Protein AF-A0A2X3G6E8-F1 (afdb_monomer_lite)

InterPro domains:
  IPR025383 MrpA C-terminal/MbhD [PF13244] (191-255)
  IPR046806 MrpA C-terminal/MbhE [PF20501] (270-345)
  IPR050616 CPA3 Na+/H+ Antiporter Subunit A [PTHR43373] (2-356)

Foldseek 3Di:
DCVVCVVPHDDDDQVVDPDGDDDDDPVVVVVVVVVVVVVVVCLQVVLVCQVPPVVVVVCVVPVVCVPDPPDGDDDDPDPDDDPVVVVVVVCVVVVVVCVVCVVVCVCVCVVVVDPVVVVVVVVVVVVVVVVVVVVVVCCVQPVVDPVSVVLVVLVCCLCVLVVVCVVVVLLPQDPPPDDDDDPLNVVLVVLLVVLVVQLVPPPDPLSNLVSQLSNLLSVLVVCVVVVNPVCSVVSNVVSVVVSVVSVVVVVPDPPPDPPPPPPDCPDSVVVSVVSSVVSVVSVVSSVVVDDPDDDPVVVLVVCVCPPVVDDPSVVCVCCPVPVVVVVVVVVVVVVVVVVVVCVVPVPVPVVPVVPVVD

Sequence (358 aa):
MIIFFKTFTGKQKAYLLPKKPHEAPFGLLLSPAILAFLVLFIGIFPNVIAAPILEPAVKSIVPSLATNADFHIHIGLWHGITPALLMTVGIVILGTILYKTHRFWKPFITTRVPKKLRIGKSYDKGMSYLEQGSYRFTMTVMTGWLRTYLNYMLFAFIVLVLGSLILTDSLNLKFENLTSVTLVDFVLAAVILVTLIGIVFSKSRITSIILLGAMGYTISIFFVIARAPDLALTQLIIETISVVLYLLVFYHLPQFSNIEEKPRFFSVKTFLSIGIGITITLVALSAYDTTFYDSISQYYIDNTYKEAAGKNIVNVILVDFRGFDTLFETTVLAIASIGIFTMIKLRLTKRRDKNENQ

Secondary structure (DSSP, 8-state):
-HHHHHHHSS---GGG-SS---PPPHHHHHHHHHHHHHHHHHHH-THHHIIIIIHHHHHHH-GGGTT-TT------S---S-HHHHHHHHHHHHHHHHHHHHHHHHHHHHHHS-GGG-HHHHHHHHHHHHHHHHHHHHHHH--S-HHHHHHHHHHHHHHHHHHHHHHTTTT----TTPPPPPHHHHHHHHHHHHHHHHHHH-S-HHHHHHHHHHHHHHHHHHHHHTT-HHHHHHHHHHHHHHHHHHHHHHHHS-----------TT-HHHHHHHHHHHHHHHHHHHHHHT--S--THHHHHHHHHHHH--S-HHHHIIIIITHHHHHHHHHHHHHHHHHHHHHHH---GGGTTTTS--

Structure (mmCIF, N/CA/C/O backbone):
data_AF-A0A2X3G6E8-F1
#
_entry.id   AF-A0A2X3G6E8-F1
#
loop_
_atom_site.group_PDB
_atom_site.id
_atom_site.type_symbol
_atom_site.label_atom_id
_atom_site.label_alt_id
_atom_site.label_comp_id
_atom_site.label_asym_id
_atom_site.label_entity_id
_atom_site.label_seq_id
_atom_site.pdbx_PDB_ins_code
_atom_site.Cartn_x
_atom_site.Cartn_y
_atom_site.Cartn_z
_atom_site.occupancy
_atom_site.B_iso_or_equiv
_atom_site.auth_seq_id
_atom_site.auth_comp_id
_atom_site.auth_asym_id
_atom_site.auth_atom_id
_atom_site.pdbx_PDB_model_num
ATOM 1 N N . MET A 1 1 ? -37.380 -14.098 53.430 1.00 75.62 1 MET A N 1
ATOM 2 C CA . MET A 1 1 ? -38.220 -13.231 54.296 1.00 75.62 1 MET A CA 1
ATOM 3 C C . MET A 1 1 ? -38.654 -11.924 53.632 1.00 75.62 1 MET A C 1
ATOM 5 O O . MET A 1 1 ? -39.852 -11.717 53.537 1.00 75.62 1 MET A O 1
ATOM 9 N N . ILE A 1 2 ? -37.748 -11.061 53.142 1.00 81.31 2 ILE A N 1
ATOM 10 C CA . ILE A 1 2 ? -38.132 -9.743 52.576 1.00 81.31 2 ILE A CA 1
ATOM 11 C C . ILE A 1 2 ? -39.122 -9.861 51.410 1.00 81.31 2 ILE A C 1
ATOM 13 O O . ILE A 1 2 ? -40.125 -9.160 51.423 1.00 81.31 2 ILE A O 1
ATOM 17 N N . ILE A 1 3 ? -38.859 -10.745 50.441 1.00 83.44 3 ILE A N 1
ATOM 18 C CA . ILE A 1 3 ? -39.722 -10.932 49.263 1.00 83.44 3 ILE A CA 1
ATOM 19 C C . ILE A 1 3 ? -41.127 -11.377 49.681 1.00 83.44 3 ILE A C 1
ATOM 21 O O . ILE A 1 3 ? -42.099 -10.779 49.258 1.00 83.44 3 ILE A O 1
ATOM 25 N N . PHE A 1 4 ? -41.254 -12.372 50.558 1.00 87.75 4 PHE A N 1
ATOM 26 C CA . PHE A 1 4 ? -42.568 -12.851 50.988 1.00 87.75 4 PHE A CA 1
ATOM 27 C C . PHE A 1 4 ? -43.327 -11.801 51.817 1.00 87.75 4 PHE A C 1
ATOM 29 O O . PHE A 1 4 ? -44.416 -11.371 51.446 1.00 87.75 4 PHE A O 1
ATOM 36 N N . PHE A 1 5 ? -42.729 -11.320 52.911 1.00 85.81 5 PHE A N 1
ATOM 37 C CA . PHE A 1 5 ? -43.427 -10.427 53.833 1.00 85.81 5 PHE A CA 1
ATOM 38 C C . PHE A 1 5 ? -43.669 -9.029 53.241 1.00 85.81 5 PHE A C 1
ATOM 40 O O . PHE A 1 5 ? -44.728 -8.463 53.475 1.00 85.81 5 PHE A O 1
ATOM 47 N N . LYS A 1 6 ? -42.764 -8.451 52.439 1.00 83.81 6 LYS A N 1
ATOM 48 C CA . LYS A 1 6 ? -43.035 -7.126 51.838 1.00 83.81 6 LYS A CA 1
ATOM 49 C C . LYS A 1 6 ? -43.972 -7.165 50.638 1.00 83.81 6 LYS A C 1
ATOM 51 O O . LYS A 1 6 ? -44.554 -6.129 50.334 1.00 83.81 6 LYS A O 1
ATOM 56 N N . THR A 1 7 ? -44.093 -8.306 49.965 1.00 86.38 7 THR A N 1
ATOM 57 C CA . THR A 1 7 ? -44.991 -8.441 48.813 1.00 86.38 7 THR A CA 1
ATOM 58 C C . THR A 1 7 ? -46.410 -8.806 49.246 1.00 86.38 7 THR A C 1
ATOM 60 O O . THR A 1 7 ? -47.352 -8.224 48.722 1.00 86.38 7 THR A O 1
ATOM 63 N N . PHE A 1 8 ? -46.579 -9.711 50.220 1.00 86.06 8 PHE A N 1
ATOM 64 C CA . PHE A 1 8 ? -47.900 -10.251 50.587 1.00 86.06 8 PHE A CA 1
ATOM 65 C C . PHE A 1 8 ? -48.460 -9.753 51.923 1.00 86.06 8 PHE A C 1
ATOM 67 O O . PHE A 1 8 ? -49.647 -9.932 52.177 1.00 86.06 8 PHE A O 1
ATOM 74 N N . THR A 1 9 ? -47.650 -9.130 52.786 1.00 82.31 9 THR A N 1
ATOM 75 C CA . THR A 1 9 ? -48.134 -8.603 54.075 1.00 82.31 9 THR A CA 1
ATOM 76 C C . THR A 1 9 ? -48.124 -7.079 54.112 1.00 82.31 9 THR A C 1
ATOM 78 O O . THR A 1 9 ? -47.373 -6.422 53.392 1.00 82.31 9 THR A O 1
ATOM 81 N N . GLY A 1 10 ? -48.965 -6.501 54.970 1.00 85.12 10 GLY A N 1
ATOM 82 C CA . GLY A 1 10 ? -49.151 -5.056 55.097 1.00 85.12 10 GLY A CA 1
ATOM 83 C C . GLY A 1 10 ? -50.570 -4.619 54.737 1.00 85.12 10 GLY A C 1
ATOM 84 O O . GLY A 1 10 ? -51.467 -5.438 54.572 1.00 85.12 10 GLY A O 1
ATOM 85 N N . LYS A 1 11 ? -50.783 -3.302 54.648 1.00 83.19 11 LYS A N 1
ATOM 86 C CA . LYS A 1 11 ? -52.085 -2.733 54.272 1.00 83.19 11 LYS A CA 1
ATOM 87 C C . LYS A 1 11 ? -52.206 -2.676 52.750 1.00 83.19 11 LYS A C 1
ATOM 89 O O . LYS A 1 11 ? -51.316 -2.133 52.092 1.00 83.19 11 LYS A O 1
ATOM 94 N N . GLN A 1 12 ? -53.308 -3.190 52.206 1.00 81.31 12 GLN A N 1
ATOM 95 C CA . GLN A 1 12 ? -53.604 -3.105 50.777 1.00 81.31 12 GLN A CA 1
ATOM 96 C C . GLN A 1 12 ? -53.739 -1.636 50.352 1.00 81.31 12 GLN A C 1
ATOM 98 O O . GLN A 1 12 ? -54.457 -0.857 50.976 1.00 81.31 12 GLN A O 1
ATOM 103 N N . LYS A 1 13 ? -53.045 -1.248 49.278 1.00 84.62 13 LYS A N 1
ATOM 104 C CA . LYS A 1 13 ? -53.086 0.110 48.715 1.00 84.62 13 LYS A CA 1
ATOM 105 C C . LYS A 1 13 ? -53.742 0.086 47.337 1.00 84.62 13 LYS A C 1
ATOM 107 O O . LYS A 1 13 ? -53.058 0.168 46.321 1.00 84.62 13 LYS A O 1
ATOM 112 N N . ALA A 1 14 ? -55.069 -0.045 47.313 1.00 78.25 14 ALA A N 1
ATOM 113 C CA . ALA A 1 14 ? -55.852 -0.185 46.079 1.00 78.25 14 ALA A CA 1
ATOM 114 C C . ALA A 1 14 ? -55.664 0.980 45.085 1.00 78.25 14 ALA A C 1
ATOM 116 O O . ALA A 1 14 ? -55.691 0.764 43.882 1.00 78.25 14 ALA A O 1
ATOM 117 N N . TYR A 1 15 ? -55.395 2.191 45.581 1.00 83.31 15 TYR A N 1
ATOM 118 C CA . TYR A 1 15 ? -55.201 3.400 44.770 1.00 83.31 15 TYR A CA 1
ATOM 119 C C . TYR A 1 15 ? -53.886 3.436 43.966 1.00 83.31 15 TYR A C 1
ATOM 121 O O . TYR A 1 15 ? -53.744 4.268 43.078 1.00 83.31 15 TYR A O 1
ATOM 129 N N . LEU A 1 16 ? -52.912 2.569 44.276 1.00 83.88 16 LEU A N 1
ATOM 130 C CA . LEU A 1 16 ? -51.644 2.471 43.534 1.00 83.88 16 LEU A CA 1
ATOM 131 C C . LEU A 1 16 ? -51.703 1.450 42.391 1.00 83.88 16 LEU A C 1
ATOM 133 O O . LEU A 1 16 ? -50.745 1.330 41.628 1.00 83.88 16 LEU A O 1
ATOM 137 N N . LEU A 1 17 ? -52.783 0.672 42.305 1.00 84.38 17 LEU A N 1
ATOM 138 C CA . LEU A 1 17 ? -52.904 -0.426 41.358 1.00 84.38 17 LEU A CA 1
ATOM 139 C C . LEU A 1 17 ? -53.601 0.068 40.080 1.00 84.38 17 LEU A C 1
ATOM 141 O O . LEU A 1 17 ? -54.699 0.614 40.166 1.00 84.38 17 LEU A O 1
ATOM 145 N N . PRO A 1 18 ? -53.015 -0.152 38.887 1.00 81.62 18 PRO A N 1
ATOM 146 C CA . PRO A 1 18 ? -53.602 0.295 37.620 1.00 81.62 18 PRO A CA 1
ATOM 147 C C . PRO A 1 18 ? -54.910 -0.432 37.264 1.00 81.62 18 PRO A C 1
ATOM 149 O O . PRO A 1 18 ? -55.675 0.050 36.434 1.00 81.62 18 PRO A O 1
ATOM 152 N N . LYS A 1 19 ? -55.179 -1.595 37.873 1.00 81.62 19 LYS A N 1
ATOM 153 C CA . LYS A 1 19 ? -56.418 -2.373 37.733 1.00 81.62 19 LYS A CA 1
ATOM 154 C C . LYS A 1 19 ? -56.827 -2.946 39.089 1.00 81.62 19 LYS A C 1
ATOM 156 O O . LYS A 1 19 ? -55.970 -3.194 39.938 1.00 81.62 19 LYS A O 1
ATOM 161 N N . LYS A 1 20 ? -58.129 -3.188 39.281 1.00 82.12 20 LYS A N 1
ATOM 162 C CA . LYS A 1 20 ? -58.624 -3.890 40.474 1.00 82.12 20 LYS A CA 1
ATOM 163 C C . LYS A 1 20 ? -58.005 -5.298 40.525 1.00 82.12 20 LYS A C 1
ATOM 165 O O . LYS A 1 20 ? -58.042 -5.984 39.502 1.00 82.12 20 LYS A O 1
ATOM 170 N N . PRO A 1 21 ? -57.434 -5.723 41.668 1.00 82.44 21 PRO A N 1
ATOM 171 C CA . PRO A 1 21 ? -56.922 -7.078 41.826 1.00 82.44 21 PRO A CA 1
ATOM 172 C C . PRO A 1 21 ? -58.027 -8.091 41.551 1.00 82.44 21 PRO A C 1
ATOM 174 O O . PRO A 1 21 ? -59.142 -7.938 42.048 1.00 82.44 21 PRO A O 1
ATOM 177 N N . HIS A 1 22 ? -57.709 -9.106 40.763 1.00 82.62 22 HIS A N 1
ATOM 178 C CA . HIS A 1 22 ? -58.579 -10.238 40.493 1.00 82.62 22 HIS A CA 1
ATOM 179 C C . HIS A 1 22 ? -57.803 -11.524 40.765 1.00 82.62 22 HIS A C 1
ATOM 181 O O . HIS A 1 22 ? -56.569 -11.528 40.728 1.00 82.62 22 HIS A O 1
ATOM 187 N N . GLU A 1 23 ? -58.528 -12.609 41.019 1.00 83.69 23 GLU A N 1
ATOM 188 C CA . GLU A 1 23 ? -57.924 -13.932 41.148 1.00 83.69 23 GLU A CA 1
ATOM 189 C C . GLU A 1 23 ? -57.211 -14.329 39.849 1.00 83.69 23 GLU A C 1
ATOM 191 O O . GLU A 1 23 ? -57.631 -13.964 38.741 1.00 83.69 23 GLU A O 1
ATOM 196 N N . ALA A 1 24 ? -56.091 -15.038 39.983 1.00 86.69 24 ALA A N 1
ATOM 197 C CA . ALA A 1 24 ? -55.340 -15.510 38.829 1.00 86.69 24 ALA A CA 1
ATOM 198 C C . ALA A 1 24 ? -56.119 -16.641 38.129 1.00 86.69 24 ALA A C 1
ATOM 200 O O . ALA A 1 24 ? -56.634 -17.536 38.800 1.00 86.69 24 ALA A O 1
ATOM 201 N N . PRO A 1 25 ? -56.211 -16.644 36.786 1.00 90.88 25 PRO A N 1
ATOM 202 C CA . PRO A 1 25 ? -56.870 -17.720 36.059 1.00 90.88 25 PRO A CA 1
ATOM 203 C C . PRO A 1 25 ? -56.131 -19.048 36.260 1.00 90.88 25 PRO A C 1
ATOM 205 O O . PRO A 1 25 ? -54.902 -19.084 36.356 1.00 90.88 25 PRO A O 1
ATOM 208 N N . PHE A 1 26 ? -56.882 -20.152 36.249 1.00 88.75 26 PHE A N 1
ATOM 209 C CA . PHE A 1 26 ? -56.368 -21.493 36.548 1.00 88.75 26 PHE A CA 1
ATOM 210 C C . PHE A 1 26 ? -55.142 -21.886 35.703 1.00 88.75 26 PHE A C 1
ATOM 212 O O . PHE A 1 26 ? -54.180 -22.441 36.229 1.00 88.75 26 PHE A O 1
ATOM 219 N N . GLY A 1 27 ? -55.118 -21.516 34.416 1.00 90.81 27 GLY A N 1
ATOM 220 C CA . GLY A 1 27 ? -53.986 -21.800 33.526 1.00 90.81 27 GLY A CA 1
ATOM 221 C C . GLY A 1 27 ? -52.659 -21.156 33.959 1.00 90.81 27 GLY A C 1
ATOM 222 O O . GLY A 1 27 ? -51.608 -21.767 33.784 1.00 90.81 27 GLY A O 1
ATOM 223 N N . LEU A 1 28 ? -52.690 -19.966 34.577 1.00 91.00 28 LEU A N 1
ATOM 224 C CA . LEU A 1 28 ? -51.485 -19.313 35.114 1.00 91.00 28 LEU A CA 1
ATOM 225 C C . LEU A 1 28 ? -51.025 -19.935 36.438 1.00 91.00 28 LEU A C 1
ATOM 227 O O . LEU A 1 28 ? -49.838 -19.880 36.750 1.00 91.00 28 LEU A O 1
ATOM 231 N N . LEU A 1 29 ? -51.942 -20.527 37.208 1.00 92.75 29 LEU A N 1
ATOM 232 C CA . LEU A 1 29 ? -51.633 -21.185 38.479 1.00 92.75 29 LEU A CA 1
ATOM 233 C C . LEU A 1 29 ? -51.093 -22.605 38.293 1.00 92.75 29 LEU A C 1
ATOM 235 O O . LEU A 1 29 ? -50.326 -23.064 39.135 1.00 92.75 29 LEU A O 1
ATOM 239 N N . LEU A 1 30 ? -51.440 -23.279 37.194 1.00 93.62 30 LEU A N 1
ATOM 240 C CA . LEU A 1 30 ? -51.082 -24.678 36.960 1.00 93.62 30 LEU A CA 1
ATOM 241 C C . LEU A 1 30 ? -49.561 -24.919 36.969 1.00 93.62 30 LEU A C 1
ATOM 243 O O . LEU A 1 30 ? -49.095 -25.810 37.672 1.00 93.62 30 LEU A O 1
ATOM 247 N N . SER A 1 31 ? -48.776 -24.114 36.242 1.00 92.81 31 SER A N 1
ATOM 248 C CA . SER A 1 31 ? -47.312 -24.283 36.171 1.00 92.81 31 SER A CA 1
ATOM 249 C C . SER A 1 31 ? -46.615 -24.045 37.527 1.00 92.81 31 SER A C 1
ATOM 251 O O . SER A 1 31 ? -45.913 -24.947 37.998 1.00 92.81 31 SER A O 1
ATOM 253 N N . PRO A 1 32 ? -46.858 -22.921 38.238 1.00 94.12 32 PRO A N 1
ATOM 254 C CA . PRO A 1 32 ? -46.356 -22.742 39.599 1.00 94.12 32 PRO A CA 1
ATOM 255 C C . PRO A 1 32 ? -46.841 -23.816 40.580 1.00 94.12 32 PRO A C 1
ATOM 257 O O . PRO A 1 32 ? -46.073 -24.216 41.452 1.00 94.12 32 PRO A O 1
ATOM 260 N N . ALA A 1 33 ? -48.081 -24.302 40.446 1.00 93.56 33 ALA A N 1
ATOM 261 C CA . ALA A 1 33 ? -48.629 -25.346 41.312 1.00 93.56 33 ALA A CA 1
ATOM 262 C C . ALA A 1 33 ? -47.928 -26.694 41.108 1.00 93.56 33 ALA A C 1
ATOM 264 O O . ALA A 1 33 ? -47.581 -27.339 42.093 1.00 93.56 33 ALA A O 1
ATOM 265 N N . ILE A 1 34 ? -47.654 -27.093 39.861 1.00 94.88 34 ILE A N 1
ATOM 266 C CA . ILE A 1 34 ? -46.871 -28.301 39.555 1.00 94.88 34 ILE A CA 1
ATOM 267 C C . ILE A 1 34 ? -45.458 -28.176 40.133 1.00 94.88 34 ILE A C 1
ATOM 269 O O . ILE A 1 34 ? -44.980 -29.108 40.775 1.00 94.88 34 ILE A O 1
ATOM 273 N N . LEU A 1 35 ? -44.801 -27.020 39.969 1.00 94.69 35 LEU A N 1
ATOM 274 C CA . LEU A 1 35 ? -43.475 -26.781 40.551 1.00 94.69 35 LEU A CA 1
ATOM 275 C C . LEU A 1 35 ? -43.504 -26.839 42.084 1.00 94.69 35 LEU A C 1
ATOM 277 O O . LEU A 1 35 ? -42.639 -27.467 42.686 1.00 94.69 35 LEU A O 1
ATOM 281 N N . ALA A 1 36 ? -44.503 -26.228 42.726 1.00 94.50 36 ALA A N 1
ATOM 282 C CA . ALA A 1 36 ? -44.661 -26.266 44.179 1.00 94.50 36 ALA A CA 1
ATOM 283 C C . ALA A 1 36 ? -44.946 -27.686 44.692 1.00 94.50 36 ALA A C 1
ATOM 285 O O . ALA A 1 36 ? -44.361 -28.106 45.692 1.00 94.50 36 ALA A O 1
ATOM 286 N N . PHE A 1 37 ? -45.795 -28.438 43.985 1.00 94.94 37 PHE A N 1
ATOM 287 C CA . PHE A 1 37 ? -46.054 -29.847 44.266 1.00 94.94 37 PHE A CA 1
ATOM 288 C C . PHE A 1 37 ? -44.771 -30.667 44.162 1.00 94.94 37 PHE A C 1
ATOM 290 O O . PHE A 1 37 ? -44.463 -31.426 45.074 1.00 94.94 37 PHE A O 1
ATOM 297 N N . LEU A 1 38 ? -43.986 -30.469 43.101 1.00 91.94 38 LEU A N 1
ATOM 298 C CA . LEU A 1 38 ? -42.726 -31.173 42.902 1.00 91.94 38 LEU A CA 1
ATOM 299 C C . LEU A 1 38 ? -41.711 -30.838 44.008 1.00 91.94 38 LEU A C 1
ATOM 301 O O . LEU A 1 38 ? -41.076 -31.743 44.537 1.00 91.94 38 LEU A O 1
ATOM 305 N N . VAL A 1 39 ? -41.603 -29.570 44.424 1.00 92.19 39 VAL A N 1
ATOM 306 C CA . VAL A 1 39 ? -40.754 -29.160 45.560 1.00 92.19 39 VAL A CA 1
ATOM 307 C C . VAL A 1 39 ? -41.157 -29.889 46.844 1.00 92.19 39 VAL A C 1
ATOM 309 O O . VAL A 1 39 ? -40.289 -30.396 47.554 1.00 92.19 39 VAL A O 1
ATOM 312 N N . LEU A 1 40 ? -42.459 -29.971 47.138 1.00 91.75 40 LEU A N 1
ATOM 313 C CA . LEU A 1 40 ? -42.956 -30.672 48.322 1.00 91.75 40 LEU A CA 1
ATOM 314 C C . LEU A 1 40 ? -42.727 -32.187 48.220 1.00 91.75 40 LEU A C 1
ATOM 316 O O . LEU A 1 40 ? -42.236 -32.799 49.165 1.00 91.75 40 LEU A O 1
ATOM 320 N N . PHE A 1 41 ? -43.047 -32.780 47.069 1.00 90.50 41 PHE A N 1
ATOM 321 C CA . PHE A 1 41 ? -42.923 -34.212 46.816 1.00 90.50 41 PHE A CA 1
ATOM 322 C C . PHE A 1 41 ? -41.473 -34.685 46.940 1.00 90.50 41 PHE A C 1
ATOM 324 O O . PHE A 1 41 ? -41.196 -35.621 47.685 1.00 90.50 41 PHE A O 1
ATOM 331 N N . ILE A 1 42 ? -40.537 -33.994 46.283 1.00 88.88 42 ILE A N 1
ATOM 332 C CA . ILE A 1 42 ? -39.102 -34.299 46.361 1.00 88.88 42 ILE A CA 1
ATOM 333 C C . ILE A 1 42 ? -38.568 -34.037 47.770 1.00 88.88 42 ILE A C 1
ATOM 335 O O . ILE A 1 42 ? -37.743 -34.800 48.260 1.00 88.88 42 ILE A O 1
ATOM 339 N N . GLY A 1 43 ? -39.038 -32.978 48.434 1.00 85.88 43 GLY A N 1
ATOM 340 C CA . GLY A 1 43 ? -38.637 -32.673 49.805 1.00 85.88 43 GLY A CA 1
ATOM 341 C C . GLY A 1 43 ? -39.006 -33.787 50.787 1.00 85.88 43 GLY A C 1
ATOM 342 O O . GLY A 1 43 ? -38.191 -34.138 51.633 1.00 85.88 43 GLY A O 1
ATOM 343 N N . ILE A 1 44 ? -40.207 -34.360 50.661 1.00 87.44 44 ILE A N 1
ATOM 344 C CA . ILE A 1 44 ? -40.692 -35.441 51.535 1.00 87.44 44 ILE A CA 1
ATOM 345 C C . ILE A 1 44 ? -40.088 -36.798 51.147 1.00 87.44 44 ILE A C 1
ATOM 347 O O . ILE A 1 44 ? -39.718 -37.572 52.028 1.00 87.44 44 ILE A O 1
ATOM 351 N N . PHE A 1 45 ? -39.952 -37.076 49.847 1.00 87.25 45 PHE A N 1
ATOM 352 C CA . PHE A 1 45 ? -39.449 -38.346 49.311 1.00 87.25 45 PHE A CA 1
ATOM 353 C C . PHE A 1 45 ? -38.157 -38.160 48.493 1.00 87.25 45 PHE A C 1
ATOM 355 O O . PHE A 1 45 ? -38.126 -38.460 47.296 1.00 87.25 45 PHE A O 1
ATOM 362 N N . PRO A 1 46 ? -37.051 -37.708 49.110 1.00 83.19 46 PRO A N 1
ATOM 363 C CA . PRO A 1 46 ? -35.836 -37.345 48.375 1.00 83.19 46 PRO A CA 1
ATOM 364 C C . PRO A 1 46 ? -35.162 -38.549 47.698 1.00 83.19 46 PRO A C 1
ATOM 366 O O . PRO A 1 46 ? -34.565 -38.414 46.628 1.00 83.19 46 PRO A O 1
ATOM 369 N N . ASN A 1 47 ? -35.319 -39.748 48.267 1.00 82.69 47 ASN A N 1
ATOM 370 C CA . ASN A 1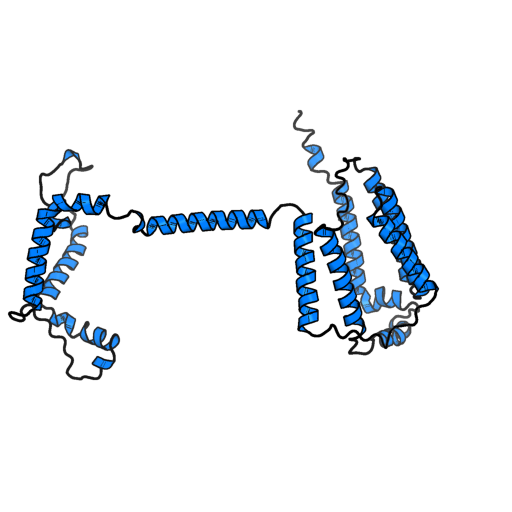 47 ? -34.706 -40.973 47.750 1.00 82.69 47 ASN A CA 1
ATOM 371 C C . ASN A 1 47 ? -35.293 -41.436 46.403 1.00 82.69 47 ASN A C 1
ATOM 373 O O . ASN A 1 47 ? -34.630 -42.179 45.685 1.00 82.69 47 ASN A O 1
ATOM 377 N N . VAL A 1 48 ? -36.488 -40.960 46.019 1.00 85.06 48 VAL A N 1
ATOM 378 C CA . VAL A 1 48 ? -37.100 -41.255 44.706 1.00 85.06 48 VAL A CA 1
ATOM 379 C C . VAL A 1 48 ? -36.276 -40.658 43.560 1.00 85.06 48 VAL A C 1
ATOM 381 O O . VAL A 1 48 ? -36.256 -41.207 42.464 1.00 85.06 48 VAL A O 1
ATOM 384 N N . ILE A 1 49 ? -35.568 -39.553 43.812 1.00 84.50 49 ILE A N 1
ATOM 385 C CA . ILE A 1 49 ? -34.710 -38.881 42.826 1.00 84.50 49 ILE A CA 1
ATOM 386 C C . ILE A 1 49 ? -33.226 -39.147 43.087 1.00 84.50 49 ILE A C 1
ATOM 388 O O . ILE A 1 49 ? -32.441 -39.198 42.138 1.00 84.50 49 ILE A O 1
ATOM 392 N N . ALA A 1 50 ? -32.831 -39.339 44.350 1.00 81.81 50 ALA A N 1
ATOM 393 C CA . ALA A 1 50 ? -31.428 -39.504 44.717 1.00 81.81 50 ALA A CA 1
ATOM 394 C C . ALA A 1 50 ? -30.757 -40.687 44.000 1.00 81.81 50 ALA A C 1
ATOM 396 O O . ALA A 1 50 ? -29.727 -40.492 43.356 1.00 81.81 50 ALA A O 1
ATOM 397 N N . ALA A 1 51 ? -31.377 -41.868 44.028 1.00 80.50 51 ALA A N 1
ATOM 398 C CA . ALA A 1 51 ? -30.818 -43.073 43.418 1.00 80.50 51 ALA A CA 1
ATOM 399 C C . ALA A 1 51 ? -30.791 -43.044 41.870 1.00 80.50 51 ALA A C 1
ATOM 401 O O . ALA A 1 51 ? -29.735 -43.297 41.293 1.00 80.50 51 ALA A O 1
ATOM 402 N N . PRO A 1 52 ? -31.885 -42.713 41.150 1.00 85.69 52 PRO A N 1
ATOM 403 C CA . PRO A 1 52 ? -31.866 -42.776 39.686 1.00 85.69 52 PRO A CA 1
ATOM 404 C C . PRO A 1 52 ? -31.193 -41.576 39.006 1.00 85.69 52 PRO A C 1
ATOM 406 O O . PRO A 1 52 ? -30.737 -41.713 37.874 1.00 85.69 52 PRO A O 1
ATOM 409 N N . ILE A 1 53 ? -31.154 -40.398 39.643 1.00 85.81 53 ILE A N 1
ATOM 410 C CA . ILE A 1 53 ? -30.699 -39.154 38.994 1.00 85.81 53 ILE A CA 1
ATOM 411 C C . ILE A 1 53 ? -29.437 -38.596 39.654 1.00 85.81 53 ILE A C 1
ATOM 413 O O . ILE A 1 53 ? -28.465 -38.309 38.954 1.00 85.81 53 ILE A O 1
ATOM 417 N N . LEU A 1 54 ? -29.425 -38.427 40.981 1.00 86.81 54 LEU A N 1
ATOM 418 C CA . LEU A 1 54 ? -28.300 -37.760 41.652 1.00 86.81 54 LEU A CA 1
ATOM 419 C C . LEU A 1 54 ? -27.054 -38.649 41.721 1.00 86.81 54 LEU A C 1
ATOM 421 O O . LEU A 1 54 ? -25.959 -38.160 41.459 1.00 86.81 54 LEU A O 1
ATOM 425 N N . GLU A 1 55 ? -27.196 -39.939 42.024 1.00 85.31 55 GLU A N 1
ATOM 426 C CA . GLU A 1 55 ? -26.059 -40.866 42.111 1.00 85.31 55 GLU A CA 1
ATOM 427 C C . GLU A 1 55 ? -25.274 -40.982 40.791 1.00 85.31 55 GLU A C 1
ATOM 429 O O . GLU A 1 55 ? -24.055 -40.775 40.817 1.00 85.31 55 GLU A O 1
ATOM 434 N N . PRO A 1 56 ? -25.907 -41.224 39.623 1.00 86.12 56 PRO A N 1
ATOM 435 C CA . PRO A 1 56 ? -25.195 -41.220 38.345 1.00 86.12 56 PRO A CA 1
ATOM 436 C C . PRO A 1 56 ? -24.566 -39.862 38.006 1.00 86.12 56 PRO A C 1
ATOM 438 O O . PRO A 1 56 ? -23.461 -39.822 37.466 1.00 86.12 56 PRO A O 1
ATOM 441 N N . ALA A 1 57 ? -25.231 -38.749 38.342 1.00 88.56 57 ALA A N 1
ATOM 442 C CA . ALA A 1 57 ? -24.707 -37.403 38.100 1.00 88.56 57 ALA A CA 1
ATOM 443 C C . ALA A 1 57 ? -23.461 -37.096 38.949 1.00 88.56 57 ALA A C 1
ATOM 445 O O . ALA A 1 57 ? -22.515 -36.476 38.471 1.00 88.56 57 ALA A O 1
ATOM 446 N N . VAL A 1 58 ? -23.419 -37.553 40.202 1.00 86.06 58 VAL A N 1
ATOM 447 C CA . VAL A 1 58 ? -22.229 -37.400 41.053 1.00 86.06 58 VAL A CA 1
ATOM 448 C C . VAL A 1 58 ? -21.089 -38.284 40.550 1.00 86.06 58 VAL A C 1
ATOM 450 O O . VAL A 1 58 ? -19.958 -37.810 40.446 1.00 86.06 58 VAL A O 1
ATOM 453 N N . LYS A 1 59 ? -21.382 -39.536 40.172 1.00 85.31 59 LYS A N 1
ATOM 454 C CA . LYS A 1 59 ? -20.387 -40.464 39.605 1.00 85.31 59 LYS A CA 1
ATOM 455 C C . LYS A 1 59 ? -19.782 -39.950 38.293 1.00 85.31 59 LYS A C 1
ATOM 457 O O . LYS A 1 59 ? -18.619 -40.234 38.023 1.00 85.31 59 LYS A O 1
ATOM 462 N N . SER A 1 60 ? -20.527 -39.176 37.498 1.00 86.94 60 SER A N 1
ATOM 463 C CA . SER A 1 60 ? -20.009 -38.581 36.258 1.00 86.94 60 SER A CA 1
ATOM 464 C C . SER A 1 60 ? -19.152 -37.331 36.486 1.00 86.94 60 SER A C 1
ATOM 466 O O . SER A 1 60 ? -18.151 -37.154 35.796 1.00 86.94 60 SER A O 1
ATOM 468 N N . ILE A 1 61 ? -19.494 -36.483 37.463 1.00 89.94 61 ILE A N 1
ATOM 469 C CA . ILE A 1 61 ? -18.703 -35.287 37.810 1.00 89.94 61 ILE A CA 1
ATOM 470 C C . ILE A 1 61 ? -17.408 -35.674 38.540 1.00 89.94 61 ILE A C 1
ATOM 472 O O . ILE A 1 61 ? -16.377 -35.031 38.345 1.00 89.94 61 ILE A O 1
ATOM 476 N N . VAL A 1 62 ? -17.450 -36.723 39.372 1.00 86.38 62 VAL A N 1
ATOM 477 C CA . VAL A 1 62 ? -16.311 -37.194 40.175 1.00 86.38 62 VAL A CA 1
ATOM 478 C C . VAL A 1 62 ? -16.063 -38.691 39.922 1.00 86.38 62 VAL A C 1
ATOM 480 O O . VAL A 1 62 ? -16.536 -39.542 40.681 1.00 86.38 62 VAL A O 1
ATOM 483 N N . PRO A 1 63 ? -15.273 -39.040 38.887 1.00 79.00 63 PRO A N 1
ATOM 484 C CA . PRO A 1 63 ? -15.040 -40.433 38.492 1.00 79.00 63 PRO A CA 1
ATOM 485 C C . PRO A 1 63 ? -14.355 -41.299 39.559 1.00 79.00 63 PRO A C 1
ATOM 487 O O . PRO A 1 63 ? -14.514 -42.515 39.560 1.00 79.00 63 PRO A O 1
ATOM 490 N N . SER A 1 64 ? -13.625 -40.696 40.504 1.00 79.25 64 SER A N 1
ATOM 491 C CA . SER A 1 64 ? -12.974 -41.409 41.616 1.00 79.25 64 SER A CA 1
ATOM 492 C C . SER A 1 64 ? -13.956 -42.008 42.630 1.00 79.25 64 SER A C 1
ATOM 494 O O . SER A 1 64 ? -13.580 -42.892 43.392 1.00 79.25 64 SER A O 1
ATOM 496 N N . LEU A 1 65 ? -15.210 -41.547 42.645 1.00 70.12 65 LEU A N 1
ATOM 497 C CA . LEU A 1 65 ? -16.288 -42.112 43.461 1.00 70.12 65 LEU A CA 1
ATOM 498 C C . LEU A 1 65 ? -17.074 -43.199 42.714 1.00 70.12 65 LEU A C 1
ATOM 500 O O . LEU A 1 65 ? -17.829 -43.938 43.338 1.00 70.12 65 LEU A O 1
ATOM 504 N N . ALA A 1 66 ? -16.891 -43.323 41.395 1.00 64.94 66 ALA A N 1
ATOM 505 C CA . ALA A 1 66 ? -17.563 -44.333 40.582 1.00 64.94 66 ALA A CA 1
ATOM 506 C C . ALA A 1 66 ? -16.986 -45.746 40.782 1.00 64.94 66 ALA A C 1
ATOM 508 O O . ALA A 1 66 ? -17.685 -46.725 40.536 1.00 64.94 66 ALA A O 1
ATOM 509 N N . THR A 1 67 ? -15.738 -45.859 41.248 1.00 64.31 67 THR A N 1
ATOM 510 C CA . THR A 1 67 ? -15.058 -47.137 41.526 1.00 64.31 67 THR A CA 1
ATOM 511 C C . THR A 1 67 ? -15.425 -47.749 42.880 1.00 64.31 67 THR A C 1
ATOM 513 O O . THR A 1 67 ? -15.170 -48.931 43.093 1.00 64.31 67 THR A O 1
ATOM 516 N N . ASN A 1 68 ? -16.047 -46.984 43.785 1.00 68.50 68 ASN A N 1
ATOM 517 C CA . ASN A 1 68 ? -16.562 -47.496 45.054 1.00 68.50 68 ASN A CA 1
ATOM 518 C C . ASN A 1 68 ? -17.984 -48.040 44.857 1.00 68.50 68 ASN A C 1
ATOM 520 O O . ASN A 1 68 ? -18.921 -47.274 44.622 1.00 68.50 68 ASN A O 1
ATOM 524 N N . ALA A 1 69 ? -18.144 -49.361 44.974 1.00 63.56 69 ALA A N 1
ATOM 525 C CA . ALA A 1 69 ? -19.437 -50.035 44.834 1.00 63.56 69 ALA A CA 1
ATOM 526 C C . ALA A 1 69 ? -20.460 -49.619 45.913 1.00 63.56 69 ALA A C 1
ATOM 528 O O . ALA A 1 69 ? -21.655 -49.642 45.643 1.00 63.56 69 ALA A O 1
ATOM 529 N N . ASP A 1 70 ? -19.989 -49.148 47.073 1.00 63.78 70 ASP A N 1
ATOM 530 C CA . ASP A 1 70 ? -20.825 -48.805 48.235 1.00 63.78 70 ASP A CA 1
ATOM 531 C C . ASP A 1 70 ? -21.257 -47.325 48.293 1.00 63.78 70 ASP A C 1
ATOM 533 O O . ASP A 1 70 ? -21.793 -46.864 49.304 1.00 63.78 70 ASP A O 1
ATOM 537 N N . PHE A 1 71 ? -21.014 -46.532 47.242 1.00 69.44 71 PHE A N 1
ATOM 538 C CA . PHE A 1 71 ? -21.454 -45.135 47.231 1.00 69.44 71 PHE A CA 1
ATOM 539 C C . PHE A 1 71 ? -22.957 -45.031 46.938 1.00 69.44 71 PHE A C 1
ATOM 541 O O . PHE A 1 71 ? -23.370 -45.012 45.774 1.00 69.44 71 PHE A O 1
ATOM 548 N N . HIS A 1 72 ? -23.741 -44.910 48.010 1.00 73.38 72 HIS A N 1
ATOM 549 C CA . HIS A 1 72 ? -25.169 -44.602 47.981 1.00 73.38 72 HIS A CA 1
ATOM 550 C C . HIS A 1 72 ? -25.452 -43.250 48.636 1.00 73.38 72 HIS A C 1
ATOM 552 O O . HIS A 1 72 ? -24.972 -42.947 49.733 1.00 73.38 72 HIS A O 1
ATOM 558 N N . ILE A 1 73 ? -26.249 -42.420 47.965 1.00 73.19 73 ILE A N 1
ATOM 559 C CA . ILE A 1 73 ? -26.665 -41.120 48.485 1.00 73.19 73 ILE A CA 1
ATOM 560 C C . ILE A 1 73 ? -27.930 -41.333 49.314 1.00 73.19 73 ILE A C 1
ATOM 562 O O . ILE A 1 73 ? -29.034 -41.448 48.785 1.00 73.19 73 ILE A O 1
ATOM 566 N N . HIS A 1 74 ? -27.779 -41.323 50.636 1.00 71.19 74 HIS A N 1
ATOM 567 C CA . HIS A 1 74 ? -28.914 -41.309 51.552 1.00 71.19 74 HIS A CA 1
ATOM 568 C C . HIS A 1 74 ? -29.242 -39.878 51.972 1.00 71.19 74 HIS A C 1
ATOM 570 O O . HIS A 1 74 ? -28.471 -39.235 52.683 1.00 71.19 74 HIS A O 1
ATOM 576 N N . ILE A 1 75 ? -30.405 -39.384 51.544 1.00 74.81 75 ILE A N 1
ATOM 577 C CA . ILE A 1 75 ? -30.930 -38.081 51.959 1.00 74.81 75 ILE A CA 1
ATOM 578 C C . ILE A 1 75 ? -32.100 -38.335 52.906 1.00 74.81 75 ILE A C 1
ATOM 580 O O . ILE A 1 75 ? -33.178 -38.750 52.489 1.00 74.81 75 ILE A O 1
ATOM 584 N N . GLY A 1 76 ? -31.895 -38.098 54.197 1.00 73.88 76 GLY A N 1
ATOM 585 C CA . GLY A 1 76 ? -32.970 -38.040 55.185 1.00 73.88 76 GLY A CA 1
ATOM 586 C C . GLY A 1 76 ? -33.467 -36.608 55.400 1.00 73.88 76 GLY A C 1
ATOM 587 O O . GLY A 1 76 ? -32.738 -35.639 55.215 1.00 73.88 76 GLY A O 1
ATOM 588 N N . LEU A 1 77 ? -34.709 -36.434 55.849 1.00 71.31 77 LEU A N 1
ATOM 589 C CA . LEU A 1 77 ? -35.143 -35.139 56.400 1.00 71.31 77 LEU A CA 1
ATOM 590 C C . LEU A 1 77 ? -34.658 -34.944 57.841 1.00 71.31 77 LEU A C 1
ATOM 592 O O . LEU A 1 77 ? -34.450 -33.820 58.294 1.00 71.31 77 LEU A O 1
ATOM 596 N N . TRP A 1 78 ? -34.455 -36.048 58.556 1.00 75.00 78 TRP A N 1
ATOM 597 C CA . TRP A 1 78 ? -34.034 -36.058 59.944 1.00 75.00 78 TRP A CA 1
ATOM 598 C C . TRP A 1 78 ? -32.804 -36.944 60.102 1.00 75.00 78 TRP A C 1
ATOM 600 O O . TRP A 1 78 ? -32.869 -38.149 59.882 1.00 75.00 78 TRP A O 1
ATOM 610 N N . HIS A 1 79 ? -31.689 -36.336 60.498 1.00 69.94 79 HIS A N 1
ATOM 611 C CA . HIS A 1 79 ? -30.404 -37.018 60.688 1.00 69.94 79 HIS A CA 1
ATOM 612 C C . HIS A 1 79 ? -29.939 -36.982 62.155 1.00 69.94 79 HIS A C 1
ATOM 614 O O . HIS A 1 79 ? -28.762 -37.178 62.441 1.00 69.94 79 HIS A O 1
ATOM 620 N N . GLY A 1 80 ? -30.848 -36.686 63.094 1.00 80.94 80 GLY A N 1
ATOM 621 C CA . GLY A 1 80 ? -30.506 -36.423 64.493 1.00 80.94 80 GLY A CA 1
ATOM 622 C C . GLY A 1 80 ? -29.849 -35.053 64.714 1.00 80.94 80 GLY A C 1
ATOM 623 O O . GLY A 1 80 ? -29.814 -34.201 63.821 1.00 80.94 80 GLY A O 1
ATOM 624 N N . ILE A 1 81 ? -29.342 -34.824 65.930 1.00 84.19 81 ILE A N 1
ATOM 625 C CA . ILE A 1 81 ? -28.682 -33.566 66.309 1.00 84.19 81 ILE A CA 1
ATOM 626 C C . ILE A 1 81 ? -27.264 -33.561 65.730 1.00 84.19 81 ILE A C 1
ATOM 628 O O . ILE A 1 81 ? -26.306 -33.988 66.367 1.00 84.19 81 ILE A O 1
ATOM 632 N N . THR A 1 82 ? -27.142 -33.086 64.493 1.00 87.69 82 THR A N 1
ATOM 633 C CA . THR A 1 82 ? -25.858 -32.915 63.803 1.00 87.69 82 THR A CA 1
ATOM 634 C C . THR A 1 82 ? -25.391 -31.456 63.856 1.00 87.69 82 THR A C 1
ATOM 636 O O . THR A 1 82 ? -26.217 -30.542 63.964 1.00 87.69 82 THR A O 1
ATOM 639 N N . PRO A 1 83 ? -24.080 -31.187 63.701 1.00 88.38 83 PRO A N 1
ATOM 640 C CA . PRO A 1 83 ? -23.578 -29.821 63.542 1.00 88.38 83 PRO A CA 1
ATOM 641 C C . PRO A 1 83 ? -24.262 -29.055 62.397 1.00 88.38 83 PRO A C 1
ATOM 643 O O . PRO A 1 83 ? -24.517 -27.860 62.521 1.00 88.38 83 PRO A O 1
ATOM 646 N N . ALA A 1 84 ? -24.629 -29.742 61.309 1.00 86.75 84 ALA A N 1
ATOM 647 C CA . ALA A 1 84 ? -25.354 -29.151 60.183 1.00 86.75 84 ALA A CA 1
ATOM 648 C C . ALA A 1 84 ? -26.767 -28.669 60.569 1.00 86.75 84 ALA A C 1
ATOM 650 O O . ALA A 1 84 ? -27.194 -27.589 60.146 1.00 86.75 84 ALA A O 1
ATOM 651 N N . LEU A 1 85 ? -27.478 -29.422 61.418 1.00 87.75 85 LEU A N 1
ATOM 652 C CA . LEU A 1 85 ? -28.769 -28.995 61.963 1.00 87.75 85 LEU A CA 1
ATOM 653 C C . LEU A 1 85 ? -28.605 -27.733 62.825 1.00 87.75 85 LEU A C 1
ATOM 655 O O . LEU A 1 85 ? -29.349 -26.770 62.646 1.00 87.75 85 LEU A O 1
ATOM 659 N N . LEU A 1 86 ? -27.591 -27.695 63.699 1.00 89.81 86 LEU A N 1
ATOM 660 C CA . LEU A 1 86 ? -27.287 -26.522 64.531 1.00 89.81 86 LEU A CA 1
ATOM 661 C C . LEU A 1 86 ? -26.939 -25.285 63.690 1.00 89.81 86 LEU A C 1
ATOM 663 O O . LEU A 1 86 ? -27.431 -24.194 63.979 1.00 89.81 86 LEU A O 1
ATOM 667 N N . MET A 1 87 ? -26.158 -25.443 62.615 1.00 91.38 87 MET A N 1
ATOM 668 C CA . MET A 1 87 ? -25.881 -24.351 61.673 1.00 91.38 87 MET A CA 1
ATOM 669 C C . MET A 1 87 ? -27.155 -23.859 60.988 1.00 91.38 87 MET A C 1
ATOM 671 O O . MET A 1 87 ? -27.349 -22.653 60.868 1.00 91.38 87 MET A O 1
ATOM 675 N N . THR A 1 88 ? -28.049 -24.763 60.583 1.00 90.19 88 THR A N 1
ATOM 676 C CA . THR A 1 88 ? -29.325 -24.395 59.951 1.00 90.19 88 THR A CA 1
ATOM 677 C C . THR A 1 88 ? -30.207 -23.597 60.912 1.00 90.19 88 THR A C 1
ATOM 679 O O . THR A 1 88 ? -30.721 -22.540 60.542 1.00 90.19 88 THR A O 1
ATOM 682 N N . VAL A 1 89 ? -30.317 -24.034 62.171 1.00 91.94 89 VAL A N 1
ATOM 683 C CA . VAL A 1 89 ? -31.004 -23.279 63.234 1.00 91.94 89 VAL A CA 1
ATOM 684 C C . VAL A 1 89 ? -30.356 -21.902 63.421 1.00 91.94 89 VAL A C 1
ATOM 686 O O . VAL A 1 89 ? -31.058 -20.890 63.449 1.00 91.94 89 VAL A O 1
ATOM 689 N N . GLY A 1 90 ? -29.023 -21.836 63.456 1.00 95.00 90 GLY A N 1
ATOM 690 C CA . GLY A 1 90 ? -28.269 -20.583 63.516 1.00 95.00 90 GLY A CA 1
ATOM 691 C C . GLY A 1 90 ? -28.553 -19.645 62.337 1.00 95.00 90 GLY A C 1
ATOM 692 O O . GLY A 1 90 ? -28.801 -18.459 62.550 1.00 95.00 90 GLY A O 1
ATOM 693 N N . ILE A 1 91 ? -28.598 -20.162 61.104 1.00 94.62 91 ILE A N 1
ATOM 694 C CA . ILE A 1 91 ? -28.936 -19.404 59.887 1.00 94.62 91 ILE A CA 1
ATOM 695 C C . ILE A 1 91 ? -30.356 -18.838 59.979 1.00 94.62 91 ILE A C 1
ATOM 697 O O . ILE A 1 91 ? -30.570 -17.674 59.638 1.00 94.62 91 ILE A O 1
ATOM 701 N N . VAL A 1 92 ? -31.327 -19.621 60.459 1.00 93.44 92 VAL A N 1
ATOM 702 C CA . VAL A 1 92 ? -32.714 -19.160 60.630 1.00 93.44 92 VAL A CA 1
ATOM 703 C C . VAL A 1 92 ? -32.792 -18.049 61.679 1.00 93.44 92 VAL A C 1
ATOM 705 O O . VAL A 1 92 ? -33.419 -17.016 61.425 1.00 93.44 92 VAL A O 1
ATOM 708 N N . ILE A 1 93 ? -32.123 -18.210 62.825 1.00 94.88 93 ILE A N 1
ATOM 709 C CA . ILE A 1 93 ? -32.076 -17.195 63.888 1.00 94.88 93 ILE A CA 1
ATOM 710 C C . ILE A 1 93 ? -31.412 -15.914 63.369 1.00 94.88 93 ILE A C 1
ATOM 712 O O . ILE A 1 9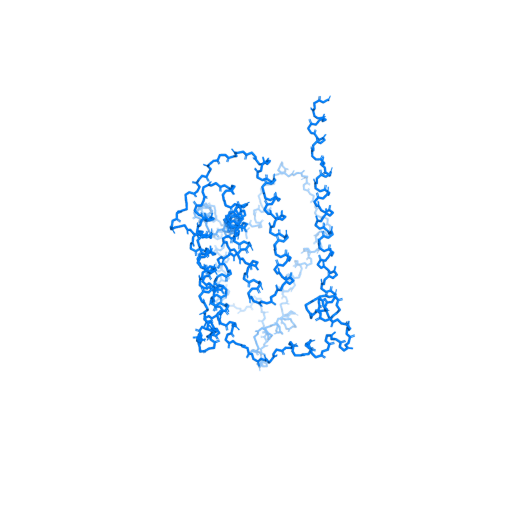3 ? -32.019 -14.841 63.410 1.00 94.88 93 ILE A O 1
ATOM 716 N N . LEU A 1 94 ? -30.202 -16.019 62.815 1.00 94.12 94 LEU A N 1
ATOM 717 C CA . LEU A 1 94 ? -29.435 -14.880 62.309 1.00 94.12 94 LEU A CA 1
ATOM 718 C C . LEU A 1 94 ? -30.160 -14.181 61.154 1.00 94.12 94 LEU A C 1
ATOM 720 O O . LEU A 1 94 ? -30.271 -12.957 61.140 1.00 94.12 94 LEU A O 1
ATOM 724 N N . GLY A 1 95 ? -30.719 -14.945 60.215 1.00 91.69 95 GLY A N 1
ATOM 725 C CA . GLY A 1 95 ? -31.514 -14.425 59.106 1.00 91.69 95 GLY A CA 1
ATOM 726 C C . GLY A 1 95 ? -32.761 -13.675 59.581 1.00 91.69 95 GLY A C 1
ATOM 727 O O . GLY A 1 95 ? -33.092 -12.617 59.038 1.00 91.69 95 GLY A O 1
ATOM 728 N N . THR A 1 96 ? -33.416 -14.161 60.639 1.00 91.88 96 THR A N 1
ATOM 729 C CA . THR A 1 96 ? -34.567 -13.486 61.260 1.00 91.88 96 THR A CA 1
ATOM 730 C C . THR A 1 96 ? -34.151 -12.188 61.955 1.00 91.88 96 THR A C 1
ATOM 732 O O . THR A 1 96 ? -34.822 -11.163 61.796 1.00 91.88 96 THR A O 1
ATOM 735 N N . ILE A 1 97 ? -33.026 -12.190 62.678 1.00 92.25 97 ILE A N 1
ATOM 736 C CA . ILE A 1 97 ? -32.456 -10.992 63.316 1.00 92.25 97 ILE A CA 1
ATOM 737 C C . ILE A 1 97 ? -32.096 -9.945 62.256 1.00 92.25 97 ILE A C 1
ATOM 739 O O . ILE A 1 97 ? -32.505 -8.786 62.371 1.00 92.25 97 ILE A O 1
ATOM 743 N N . LEU A 1 98 ? -31.403 -10.347 61.189 1.00 89.88 98 LEU A N 1
ATOM 744 C CA . LEU A 1 98 ? -31.047 -9.476 60.066 1.00 89.88 98 LEU A CA 1
ATOM 745 C C . LEU A 1 98 ? -32.288 -8.913 59.368 1.00 89.88 98 LEU A C 1
ATOM 747 O O . LEU A 1 98 ? -32.329 -7.731 59.028 1.00 89.88 98 LEU A O 1
ATOM 751 N N . TYR A 1 99 ? -33.339 -9.719 59.199 1.00 88.62 99 TYR A N 1
ATOM 752 C CA . TYR A 1 99 ? -34.602 -9.250 58.637 1.00 88.62 99 TYR A CA 1
ATOM 753 C C . TYR A 1 99 ? -35.275 -8.195 59.524 1.00 88.62 99 TYR A C 1
ATOM 755 O O . TYR A 1 99 ? -35.693 -7.152 59.018 1.00 88.62 99 TYR A O 1
ATOM 763 N N . LYS A 1 100 ? -35.351 -8.405 60.843 1.00 88.44 100 LYS A N 1
ATOM 764 C CA . LYS A 1 100 ? -35.945 -7.421 61.766 1.00 88.44 100 LYS A CA 1
ATOM 765 C C . LYS A 1 100 ? -35.128 -6.128 61.832 1.00 88.44 100 LYS A C 1
ATOM 767 O O . LYS A 1 100 ? -35.695 -5.038 61.813 1.00 88.44 100 LYS A O 1
ATOM 772 N N . THR A 1 101 ? -33.803 -6.237 61.829 1.00 90.56 101 THR A N 1
ATOM 773 C CA . THR A 1 101 ? -32.882 -5.093 61.935 1.00 90.56 101 THR A CA 1
ATOM 774 C C . THR A 1 101 ? -32.570 -4.415 60.596 1.00 90.56 101 THR A C 1
ATOM 776 O O . THR A 1 101 ? -31.918 -3.370 60.579 1.00 90.56 101 THR A O 1
ATOM 779 N N . HIS A 1 102 ? -33.088 -4.922 59.466 1.00 85.94 102 HIS A N 1
ATOM 780 C CA . HIS A 1 102 ? -32.745 -4.437 58.120 1.00 85.94 102 HIS A CA 1
ATOM 781 C C . HIS A 1 102 ? -32.944 -2.926 57.923 1.00 85.94 102 HIS A C 1
ATOM 783 O O . HIS A 1 102 ? -32.228 -2.311 57.135 1.00 85.94 102 HIS A O 1
ATOM 789 N N . ARG A 1 103 ? -33.908 -2.308 58.621 1.00 82.88 103 ARG A N 1
ATOM 790 C CA . ARG A 1 103 ? -34.175 -0.863 58.532 1.00 82.88 103 ARG A CA 1
ATOM 791 C C . ARG A 1 103 ? -32.974 -0.025 58.982 1.00 82.88 103 ARG A C 1
ATOM 793 O O . ARG A 1 103 ? -32.746 1.031 58.403 1.00 82.88 103 ARG A O 1
ATOM 800 N N . PHE A 1 104 ? -32.210 -0.512 59.959 1.00 83.75 104 PHE A N 1
ATOM 801 C CA . PHE A 1 104 ? -31.059 0.189 60.527 1.00 83.75 104 PHE A CA 1
ATOM 802 C C . PHE A 1 104 ? -29.804 0.055 59.652 1.00 83.75 104 PHE A C 1
ATOM 804 O O . PHE A 1 104 ? -29.099 1.036 59.438 1.00 83.75 104 PHE A O 1
ATOM 811 N N . TRP A 1 105 ? -29.560 -1.122 59.067 1.00 82.56 105 TRP A N 1
ATOM 812 C CA . TRP A 1 105 ? -28.322 -1.399 58.318 1.00 82.56 105 TRP A CA 1
ATOM 813 C C . TRP A 1 105 ? -28.441 -1.174 56.800 1.00 82.56 105 TRP A C 1
ATOM 815 O O . TRP A 1 105 ? -27.443 -0.920 56.125 1.00 82.56 105 TRP A O 1
ATOM 825 N N . LYS A 1 106 ? -29.654 -1.209 56.225 1.00 82.12 106 LYS A N 1
ATOM 826 C CA . LYS A 1 106 ? -29.867 -1.010 54.778 1.00 82.12 106 LYS A CA 1
ATOM 827 C C . LYS A 1 106 ? -29.332 0.332 54.252 1.00 82.12 106 LYS A C 1
ATOM 829 O O . LYS A 1 106 ? -28.708 0.307 53.187 1.00 82.12 106 LYS A O 1
ATOM 834 N N . PRO A 1 107 ? -29.537 1.486 54.922 1.00 81.06 107 PRO A N 1
ATOM 835 C CA . PRO A 1 107 ? -28.979 2.758 54.463 1.00 81.06 107 PRO A CA 1
ATOM 836 C C . PRO A 1 107 ? -27.454 2.706 54.392 1.00 81.06 107 PRO A C 1
ATOM 838 O O . PRO A 1 107 ? -26.872 3.167 53.416 1.00 81.06 107 PRO A O 1
ATOM 841 N N . PHE A 1 108 ? -26.813 2.055 55.364 1.00 77.75 108 PHE A N 1
ATOM 842 C CA . PHE A 1 108 ? -25.361 1.917 55.421 1.00 77.75 108 PHE A CA 1
ATOM 843 C C . PHE A 1 108 ? -24.815 1.153 54.209 1.00 77.75 108 PHE A C 1
ATOM 845 O O . PHE A 1 108 ? -23.904 1.626 53.541 1.00 77.75 108 PHE A O 1
ATOM 852 N N . ILE A 1 109 ? -25.436 0.027 53.849 1.00 74.94 109 ILE A N 1
ATOM 853 C CA . ILE A 1 109 ? -25.027 -0.788 52.694 1.00 74.94 109 ILE A CA 1
ATOM 854 C C . ILE A 1 109 ? -25.336 -0.066 51.372 1.00 74.94 109 ILE A C 1
ATOM 856 O O . ILE A 1 109 ? -24.502 0.005 50.479 1.00 74.94 109 ILE A O 1
ATOM 860 N N . THR A 1 110 ? -26.529 0.509 51.225 1.00 70.44 110 THR A N 1
ATOM 861 C CA . THR A 1 110 ? -26.950 1.102 49.940 1.00 70.44 110 THR A CA 1
ATOM 862 C C . THR A 1 110 ? -26.271 2.432 49.613 1.00 70.44 110 THR A C 1
ATOM 864 O O . THR A 1 110 ? -26.122 2.750 48.433 1.00 70.44 110 THR A O 1
ATOM 867 N N . THR A 1 111 ? -25.841 3.194 50.622 1.00 68.25 111 THR A N 1
ATOM 868 C CA . THR A 1 111 ? -25.155 4.483 50.430 1.00 68.25 111 THR A CA 1
ATOM 869 C C . THR A 1 111 ? -23.633 4.375 50.477 1.00 68.25 111 THR A C 1
ATOM 871 O O . THR A 1 111 ? -22.971 5.109 49.745 1.00 68.25 111 THR A O 1
ATOM 874 N N . ARG A 1 112 ? -23.070 3.462 51.286 1.00 62.53 112 ARG A N 1
ATOM 875 C CA . ARG A 1 112 ? -21.612 3.332 51.461 1.00 62.53 112 ARG A CA 1
ATOM 876 C C . ARG A 1 112 ? -20.964 2.252 50.605 1.00 62.53 112 ARG A C 1
ATOM 878 O O . ARG A 1 112 ? -19.747 2.295 50.457 1.00 62.53 112 ARG A O 1
ATOM 885 N N . VAL A 1 113 ? -21.714 1.312 50.014 1.00 64.25 113 VAL A N 1
ATOM 886 C CA . VAL A 1 113 ? -21.112 0.377 49.048 1.00 64.25 113 VAL A CA 1
ATOM 887 C C . VAL A 1 113 ? -20.686 1.173 47.809 1.00 64.25 113 VAL A C 1
ATOM 889 O O . VAL A 1 113 ? -21.536 1.793 47.157 1.00 64.25 113 VAL A O 1
ATOM 892 N N . PRO A 1 114 ? -19.384 1.186 47.463 1.00 65.12 114 PRO A N 1
ATOM 893 C CA . PRO A 1 114 ? -18.883 1.982 46.358 1.00 65.12 114 PRO A CA 1
ATOM 894 C C . PRO A 1 114 ? -19.621 1.628 45.070 1.00 65.12 114 PRO A C 1
ATOM 896 O O . PRO A 1 114 ? -19.615 0.478 44.631 1.00 65.12 114 PRO A O 1
ATOM 899 N N . LYS A 1 115 ? -20.180 2.633 44.385 1.00 63.78 115 LYS A N 1
ATOM 900 C CA . LYS A 1 115 ? -20.765 2.463 43.039 1.00 63.78 115 LYS A CA 1
ATOM 901 C C . LYS A 1 115 ? -19.771 1.851 42.030 1.00 63.78 115 LYS A C 1
ATOM 903 O O . LYS A 1 115 ? -20.209 1.398 40.981 1.00 63.78 115 LYS A O 1
ATOM 908 N N . LYS A 1 116 ? -18.467 1.832 42.351 1.00 60.75 116 LYS A N 1
ATOM 909 C CA . LYS A 1 116 ? -17.379 1.189 41.594 1.00 60.75 116 LYS A CA 1
ATOM 910 C C . LYS A 1 116 ? -17.450 -0.348 41.567 1.00 60.75 116 LYS A C 1
ATOM 912 O O . LYS A 1 116 ? -16.980 -0.930 40.605 1.00 60.75 116 LYS A O 1
ATOM 917 N N . LEU A 1 117 ? -18.069 -0.998 42.560 1.00 65.50 117 LEU A N 1
ATOM 918 C CA . LEU A 1 117 ? -18.289 -2.458 42.561 1.00 65.50 117 LEU A CA 1
ATOM 919 C C . LEU A 1 117 ? -19.427 -2.895 41.619 1.00 65.50 117 LEU A C 1
ATOM 921 O O . LEU A 1 117 ? -19.684 -4.085 41.458 1.00 65.50 117 LEU A O 1
ATOM 925 N N . ARG A 1 118 ? -20.129 -1.946 40.983 1.00 70.12 118 ARG A N 1
ATOM 926 C CA . ARG A 1 118 ? -21.153 -2.241 39.976 1.00 70.12 118 ARG A CA 1
ATOM 927 C C . ARG A 1 118 ? -20.490 -2.396 38.609 1.00 70.12 118 ARG A C 1
ATOM 929 O O . ARG A 1 118 ? -20.239 -1.399 37.935 1.00 70.12 118 ARG A O 1
ATOM 936 N N . ILE A 1 119 ? -20.262 -3.646 38.207 1.00 79.38 119 ILE A N 1
ATOM 937 C CA . ILE A 1 119 ? -19.568 -4.038 36.965 1.00 79.38 119 ILE A CA 1
ATOM 938 C C . ILE A 1 119 ? -20.159 -3.358 35.717 1.00 79.38 119 ILE A C 1
ATOM 940 O O . ILE A 1 119 ? -19.401 -2.949 34.842 1.00 79.38 119 ILE A O 1
ATOM 944 N N . GLY A 1 120 ? -21.479 -3.133 35.673 1.00 82.56 120 GLY A N 1
ATOM 945 C CA . GLY A 1 120 ? -22.141 -2.499 34.524 1.00 82.56 120 GLY A CA 1
ATOM 946 C C . GLY A 1 120 ? -21.533 -1.150 34.122 1.00 82.56 120 GLY A C 1
ATOM 947 O O . GLY A 1 120 ? -21.258 -0.921 32.954 1.00 82.56 120 GLY A O 1
ATOM 948 N N . LYS A 1 121 ? -21.176 -0.294 35.092 1.00 80.44 121 LYS A N 1
ATOM 949 C CA . LYS A 1 121 ? -20.564 1.010 34.776 1.00 80.44 121 LYS A CA 1
ATOM 950 C C . LYS A 1 121 ? -19.153 0.900 34.207 1.00 80.44 121 LYS A C 1
ATOM 952 O O . LYS A 1 121 ? -18.715 1.804 33.501 1.00 80.44 121 LYS A O 1
ATOM 957 N N . SER A 1 122 ? -18.420 -0.144 34.580 1.00 83.62 122 SER A N 1
ATOM 958 C CA . SER A 1 122 ? -17.078 -0.389 34.054 1.00 83.62 122 SER A CA 1
ATOM 959 C C . SER A 1 122 ? -17.150 -0.902 32.618 1.00 83.62 122 SER A C 1
ATOM 961 O O . SER A 1 122 ? -16.356 -0.462 31.793 1.00 83.62 122 SER A O 1
ATOM 963 N N . TYR A 1 123 ? -18.134 -1.753 32.312 1.00 88.94 123 TYR A N 1
ATOM 964 C CA . TYR A 1 123 ? -18.409 -2.219 30.953 1.00 88.94 123 TYR A CA 1
ATOM 965 C C . TYR A 1 123 ? -18.775 -1.058 30.016 1.00 88.94 123 TYR A C 1
ATOM 967 O O . TYR A 1 123 ? -18.102 -0.862 29.006 1.00 88.94 123 TYR A O 1
ATOM 975 N N . ASP A 1 124 ? -19.741 -0.219 30.407 1.00 90.44 124 ASP A N 1
ATOM 976 C CA . ASP A 1 124 ? -20.178 0.930 29.595 1.00 90.44 124 ASP A CA 1
ATOM 977 C C . ASP A 1 124 ? -19.021 1.900 29.310 1.00 90.44 124 ASP A C 1
ATOM 979 O O . ASP A 1 124 ? -18.837 2.381 28.191 1.00 90.44 124 ASP A O 1
ATOM 983 N N . LYS A 1 125 ? -18.187 2.159 30.326 1.00 89.88 125 LYS A N 1
ATOM 984 C CA . LYS A 1 125 ? -16.987 2.984 30.161 1.00 89.88 125 LYS A CA 1
ATOM 985 C C . LYS A 1 125 ? -15.981 2.340 29.218 1.00 89.88 125 LYS A C 1
ATOM 987 O O . LYS A 1 125 ? -15.454 3.039 28.359 1.00 89.88 125 LYS A O 1
ATOM 992 N N . GLY A 1 126 ? -15.730 1.040 29.361 1.00 94.44 126 GLY A N 1
ATOM 993 C CA . GLY A 1 126 ? -14.860 0.290 28.458 1.00 94.44 126 GLY A CA 1
ATOM 994 C C . GLY A 1 126 ? -15.295 0.448 27.004 1.00 94.44 126 GLY A C 1
ATOM 995 O O . GLY A 1 126 ? -14.476 0.808 26.163 1.00 94.44 126 GLY A O 1
ATOM 996 N N . MET A 1 127 ? -16.595 0.308 26.737 1.00 95.38 127 MET A N 1
ATOM 997 C CA . MET A 1 127 ? -17.149 0.499 25.398 1.00 95.38 127 MET A CA 1
ATOM 998 C C . MET A 1 127 ? -16.917 1.923 24.877 1.00 95.38 127 MET A C 1
ATOM 1000 O O . MET A 1 127 ? -16.419 2.102 23.769 1.00 95.38 127 MET A O 1
ATOM 1004 N N . SER A 1 128 ? -17.171 2.940 25.707 1.00 95.69 128 SER A N 1
ATOM 1005 C CA . SER A 1 128 ? -16.946 4.338 25.314 1.00 95.69 128 SER A CA 1
ATOM 1006 C C . SER A 1 128 ? -15.473 4.660 25.019 1.00 95.69 128 SER A C 1
ATOM 1008 O O . SER A 1 128 ? -15.178 5.464 24.136 1.00 95.69 128 SER A O 1
ATOM 1010 N N . TYR A 1 129 ? -14.532 4.031 25.735 1.00 96.56 129 TYR A N 1
ATOM 1011 C CA . TYR A 1 129 ? -13.101 4.210 25.488 1.00 96.56 129 TYR A CA 1
ATOM 1012 C C . TYR A 1 129 ? -12.644 3.494 24.222 1.00 96.56 129 TYR A C 1
ATOM 1014 O O . TYR A 1 129 ? -11.798 4.029 23.510 1.00 96.56 129 TYR A O 1
ATOM 1022 N N . LEU A 1 130 ? -13.207 2.321 23.922 1.00 97.50 130 LEU A N 1
ATOM 1023 C CA . LEU A 1 130 ? -12.935 1.610 22.674 1.00 97.50 130 LEU A CA 1
ATOM 1024 C C . LEU A 1 130 ? -13.416 2.407 21.463 1.00 97.50 130 LEU A C 1
ATOM 1026 O O . LEU A 1 130 ? -12.661 2.567 20.508 1.00 97.50 130 LEU A O 1
ATOM 1030 N N . GLU A 1 131 ? -14.623 2.968 21.526 1.00 97.38 131 GLU A N 1
ATOM 1031 C CA . GLU A 1 131 ? -15.162 3.823 20.465 1.00 97.38 131 GLU A CA 1
ATOM 1032 C C . GLU A 1 131 ? -14.284 5.063 20.247 1.00 97.38 131 GLU A C 1
ATOM 1034 O O . GLU A 1 131 ? -13.830 5.327 19.133 1.00 97.38 131 GLU A O 1
ATOM 1039 N N . GLN A 1 132 ? -13.956 5.788 21.320 1.00 96.88 132 GLN A N 1
ATOM 1040 C CA . GLN A 1 132 ? -13.085 6.963 21.234 1.00 96.88 132 GLN A CA 1
ATOM 1041 C C . GLN A 1 132 ? -11.675 6.607 20.753 1.00 96.88 132 GLN A C 1
ATOM 1043 O O . GLN A 1 132 ? -11.072 7.370 19.998 1.00 96.88 132 GLN A O 1
ATOM 1048 N N . GLY A 1 133 ? -11.143 5.461 21.181 1.00 97.50 133 GLY A N 1
ATOM 1049 C CA . GLY A 1 133 ? -9.858 4.941 20.729 1.00 97.50 133 GLY A CA 1
ATOM 1050 C C . GLY A 1 133 ? -9.869 4.639 19.233 1.00 97.50 133 GLY A C 1
ATOM 1051 O O . GLY A 1 133 ? -8.984 5.098 18.515 1.00 97.50 133 GLY A O 1
ATOM 1052 N N . SER A 1 134 ? -10.906 3.951 18.752 1.00 97.38 134 SER A N 1
ATOM 1053 C CA . SER A 1 134 ? -11.104 3.642 17.333 1.00 97.38 134 SER A CA 1
ATOM 1054 C C . SER A 1 134 ? -11.241 4.908 16.486 1.00 97.38 134 SER A C 1
ATOM 1056 O O . SER A 1 134 ? -10.570 5.045 15.460 1.00 97.38 134 SER A O 1
ATOM 1058 N N . TYR A 1 135 ? -12.024 5.885 16.951 1.00 96.62 135 TYR A N 1
ATOM 1059 C CA . TYR A 1 135 ? -12.174 7.171 16.275 1.00 96.62 135 TYR A CA 1
ATOM 1060 C C . TYR A 1 135 ? -10.842 7.927 16.183 1.00 96.62 135 TYR A C 1
ATOM 1062 O O . TYR A 1 135 ? -10.449 8.371 15.104 1.00 96.62 135 TYR A O 1
ATOM 1070 N N . ARG A 1 136 ? -10.096 8.028 17.292 1.00 95.81 136 ARG A N 1
ATOM 1071 C CA . ARG A 1 136 ? -8.779 8.689 17.311 1.00 95.81 136 ARG A CA 1
ATOM 1072 C C . ARG A 1 136 ? -7.774 7.984 16.408 1.00 95.81 136 ARG A C 1
ATOM 1074 O O . ARG A 1 136 ? -7.039 8.656 15.687 1.00 95.81 136 ARG A O 1
ATOM 1081 N N . PHE A 1 137 ? -7.756 6.653 16.423 1.00 95.75 137 PHE A N 1
ATOM 1082 C CA . PHE A 1 137 ? -6.892 5.860 15.553 1.00 95.75 137 PHE A CA 1
ATOM 1083 C C . PHE A 1 137 ? -7.214 6.119 14.078 1.00 95.75 137 PHE A C 1
ATOM 1085 O O . PHE A 1 137 ? -6.321 6.441 13.297 1.00 95.75 137 PHE A O 1
ATOM 1092 N N . THR A 1 138 ? -8.500 6.094 13.724 1.00 95.44 138 THR A N 1
ATOM 1093 C CA . THR A 1 138 ? -8.966 6.366 12.360 1.00 95.44 138 THR A CA 1
ATOM 1094 C C . THR A 1 138 ? -8.575 7.767 11.913 1.00 95.44 138 THR A C 1
ATOM 1096 O O . THR A 1 138 ? -7.989 7.909 10.851 1.00 95.44 138 THR A O 1
ATOM 1099 N N . MET A 1 139 ? -8.797 8.793 12.735 1.00 92.31 139 MET A N 1
ATOM 1100 C CA . MET A 1 139 ? -8.408 10.172 12.407 1.00 92.31 139 MET A CA 1
ATOM 1101 C C . MET A 1 139 ? -6.889 10.372 12.310 1.00 92.31 139 MET A C 1
ATOM 1103 O O . MET A 1 139 ? -6.435 11.276 11.614 1.00 92.31 139 MET A O 1
ATOM 1107 N N . THR A 1 140 ? -6.096 9.538 12.990 1.00 90.31 140 THR A N 1
ATOM 1108 C CA . THR A 1 140 ? -4.629 9.585 12.898 1.00 90.31 140 THR A CA 1
ATOM 1109 C C . THR A 1 140 ? -4.132 8.983 11.585 1.00 90.31 140 THR A C 1
ATOM 1111 O O . THR A 1 140 ? -3.237 9.542 10.958 1.00 90.31 140 THR A O 1
ATOM 1114 N N . VAL A 1 141 ? -4.714 7.860 11.151 1.00 92.06 141 VAL A N 1
ATOM 1115 C CA . VAL A 1 141 ? -4.308 7.154 9.923 1.00 92.06 141 VAL A CA 1
ATOM 1116 C C . VAL A 1 141 ? -4.946 7.778 8.680 1.00 92.06 141 VAL A C 1
ATOM 1118 O O . VAL A 1 141 ? -4.275 8.006 7.676 1.00 92.06 141 VAL A O 1
ATOM 1121 N N . MET A 1 142 ? -6.243 8.077 8.736 1.00 94.00 142 MET A N 1
ATOM 1122 C CA . MET A 1 142 ? -7.044 8.593 7.628 1.00 94.00 142 MET A CA 1
ATOM 1123 C C . MET A 1 142 ? -7.095 10.121 7.647 1.00 94.00 142 MET A C 1
ATOM 1125 O O . MET A 1 142 ? -8.128 10.726 7.916 1.00 94.00 142 MET A O 1
ATOM 1129 N N . THR A 1 143 ? -5.967 10.757 7.335 1.00 90.25 143 THR A N 1
ATOM 1130 C CA . THR A 1 143 ? -5.854 12.224 7.353 1.00 90.25 143 THR A CA 1
ATOM 1131 C C . THR A 1 143 ? -6.559 12.921 6.183 1.00 90.25 143 THR A C 1
ATOM 1133 O O . THR A 1 143 ? -6.718 14.139 6.216 1.00 90.25 143 THR A O 1
ATOM 1136 N N . GLY A 1 144 ? -6.941 12.187 5.130 1.00 91.69 144 GLY A N 1
ATOM 1137 C CA . GLY A 1 144 ? -7.545 12.725 3.903 1.00 91.69 144 GLY A CA 1
ATOM 1138 C C . GLY A 1 144 ? -6.546 13.357 2.924 1.00 91.69 144 GLY A C 1
ATOM 1139 O O . GLY A 1 144 ? -6.913 13.701 1.802 1.00 91.69 144 GLY A O 1
ATOM 1140 N N . TRP A 1 145 ? -5.270 13.476 3.301 1.00 89.94 145 TRP A N 1
ATOM 1141 C CA . TRP A 1 145 ? -4.229 14.059 2.457 1.00 89.94 145 TRP A CA 1
ATOM 1142 C C . TRP A 1 145 ? -3.415 12.972 1.758 1.00 89.94 145 TRP A C 1
ATOM 1144 O O . TRP A 1 145 ? -2.699 12.211 2.408 1.00 89.94 145 TRP A O 1
ATOM 1154 N N . LEU A 1 146 ? -3.415 12.977 0.418 1.00 90.12 146 LEU A N 1
ATOM 1155 C CA . LEU A 1 146 ? -2.637 12.028 -0.396 1.00 90.12 146 LEU A CA 1
ATOM 1156 C C . LEU A 1 146 ? -1.153 11.973 0.003 1.00 90.12 146 LEU A C 1
ATOM 1158 O O . LEU A 1 146 ? -0.548 10.906 0.023 1.00 90.12 146 LEU A O 1
ATOM 1162 N N . ARG A 1 147 ? -0.577 13.119 0.386 1.00 87.94 147 ARG A N 1
ATOM 1163 C CA . ARG A 1 147 ? 0.822 13.235 0.825 1.00 87.94 147 ARG A CA 1
ATOM 1164 C C . ARG A 1 147 ? 1.137 12.343 2.030 1.00 87.94 147 ARG A C 1
ATOM 1166 O O . ARG A 1 147 ? 2.210 11.754 2.079 1.00 87.94 147 ARG A O 1
ATOM 1173 N N . THR A 1 148 ? 0.223 12.245 2.996 1.00 88.75 148 THR A N 1
ATOM 1174 C CA . THR A 1 148 ? 0.419 11.414 4.191 1.00 88.75 148 THR A CA 1
ATOM 1175 C C . THR A 1 148 ? 0.373 9.932 3.830 1.00 88.75 148 THR A C 1
ATOM 1177 O O . THR A 1 148 ? 1.242 9.179 4.258 1.00 88.75 148 THR A O 1
ATOM 1180 N N . TYR A 1 149 ? -0.576 9.530 2.981 1.00 92.94 149 TYR A N 1
ATOM 1181 C CA . TYR A 1 149 ? -0.679 8.147 2.513 1.00 92.94 149 TYR A CA 1
ATOM 1182 C C . TYR A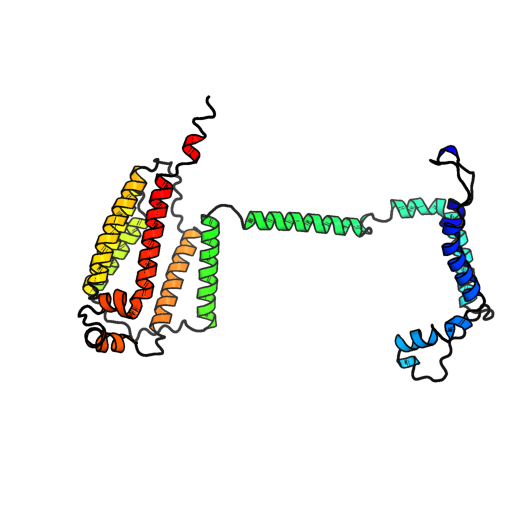 1 149 ? 0.539 7.719 1.691 1.00 92.94 149 TYR A C 1
ATOM 1184 O O . TYR A 1 149 ? 1.064 6.630 1.908 1.00 92.94 149 TYR A O 1
ATOM 1192 N N . LEU A 1 150 ? 1.044 8.591 0.810 1.00 92.94 150 LEU A N 1
ATOM 1193 C CA . LEU A 1 150 ? 2.297 8.354 0.087 1.00 92.94 150 LEU A CA 1
ATOM 1194 C C . LEU A 1 150 ? 3.463 8.146 1.058 1.00 92.94 150 LEU A C 1
ATOM 1196 O O . LEU A 1 150 ? 4.208 7.188 0.898 1.00 92.94 150 LEU A O 1
ATOM 1200 N N . ASN A 1 151 ? 3.588 8.971 2.103 1.00 92.88 151 ASN A N 1
ATOM 1201 C CA . ASN A 1 151 ? 4.642 8.786 3.103 1.00 92.88 151 ASN A CA 1
ATOM 1202 C C . ASN A 1 151 ? 4.547 7.420 3.804 1.00 92.88 151 ASN A C 1
ATOM 1204 O O . ASN A 1 151 ? 5.577 6.782 4.004 1.00 92.88 151 ASN A O 1
ATOM 1208 N N . TYR A 1 152 ? 3.341 6.957 4.155 1.00 93.06 152 TYR A N 1
ATOM 1209 C CA . TYR A 1 152 ? 3.148 5.634 4.762 1.00 93.06 152 TYR A CA 1
ATOM 1210 C C . TYR A 1 152 ? 3.516 4.496 3.810 1.00 93.06 152 TYR A C 1
ATOM 1212 O O . TYR A 1 152 ? 4.226 3.581 4.218 1.00 93.06 152 TYR A O 1
ATOM 1220 N N . MET A 1 153 ? 3.084 4.564 2.548 1.00 95.00 153 MET A N 1
ATOM 1221 C CA . MET A 1 153 ? 3.402 3.542 1.544 1.00 95.00 153 MET A CA 1
ATOM 1222 C C . MET A 1 153 ? 4.902 3.477 1.263 1.00 95.00 153 MET A C 1
ATOM 1224 O O . MET A 1 153 ? 5.477 2.395 1.243 1.00 95.00 153 MET A O 1
ATOM 1228 N N . LEU A 1 154 ? 5.548 4.632 1.107 1.00 95.81 154 LEU A N 1
ATOM 1229 C CA . LEU A 1 154 ? 6.986 4.723 0.872 1.00 95.81 154 LEU A CA 1
ATOM 1230 C C . LEU A 1 154 ? 7.797 4.236 2.076 1.00 95.81 154 LEU A C 1
ATOM 1232 O O . LEU A 1 154 ? 8.769 3.506 1.907 1.00 95.81 154 LEU A O 1
ATOM 1236 N N . PHE A 1 155 ? 7.382 4.591 3.293 1.00 96.00 155 PHE A N 1
ATOM 1237 C CA . PHE A 1 155 ? 8.014 4.091 4.511 1.00 96.00 155 PHE A CA 1
ATOM 1238 C C . PHE A 1 155 ? 7.877 2.569 4.634 1.00 96.00 155 PHE A C 1
ATOM 1240 O O . PHE A 1 155 ? 8.868 1.883 4.869 1.00 96.00 155 PHE A O 1
ATOM 1247 N N . ALA A 1 156 ? 6.669 2.036 4.427 1.00 97.00 156 ALA A N 1
ATOM 1248 C CA . ALA A 1 156 ? 6.422 0.599 4.452 1.00 97.00 156 ALA A CA 1
ATOM 1249 C C . ALA A 1 156 ? 7.237 -0.133 3.376 1.00 97.00 156 ALA A C 1
ATOM 1251 O O . ALA A 1 156 ? 7.824 -1.168 3.672 1.00 97.00 156 ALA A O 1
ATOM 1252 N N . PHE A 1 157 ? 7.336 0.426 2.166 1.00 97.12 157 PHE A N 1
ATOM 1253 C CA . PHE A 1 157 ? 8.170 -0.115 1.093 1.00 97.12 157 PHE A CA 1
ATOM 1254 C C . PHE A 1 157 ? 9.641 -0.212 1.513 1.00 97.12 157 PHE A C 1
ATOM 1256 O O . PHE A 1 157 ? 10.224 -1.285 1.407 1.00 97.12 157 PHE A O 1
ATOM 1263 N N . ILE A 1 158 ? 10.222 0.866 2.057 1.00 96.81 158 ILE A N 1
ATOM 1264 C CA . ILE A 1 158 ? 11.609 0.858 2.550 1.00 96.81 158 ILE A CA 1
ATOM 1265 C C . ILE A 1 158 ? 11.789 -0.227 3.619 1.00 96.81 158 ILE A C 1
ATOM 1267 O O . ILE A 1 158 ? 12.709 -1.032 3.518 1.00 96.81 158 ILE A O 1
ATOM 1271 N N . VAL A 1 159 ? 10.916 -0.265 4.632 1.00 96.81 159 VAL A N 1
ATOM 1272 C CA . VAL A 1 159 ? 11.037 -1.206 5.759 1.00 96.81 159 VAL A CA 1
ATOM 1273 C C . VAL A 1 159 ? 10.905 -2.654 5.298 1.00 96.81 159 VAL A C 1
ATOM 1275 O O . VAL A 1 159 ? 11.702 -3.491 5.712 1.00 96.81 159 VAL A O 1
ATOM 1278 N N . LEU A 1 160 ? 9.931 -2.960 4.441 1.00 96.81 160 LEU A N 1
ATOM 1279 C CA . LEU A 1 160 ? 9.706 -4.320 3.953 1.00 96.81 160 LEU A CA 1
ATOM 1280 C C . LEU A 1 160 ? 10.828 -4.777 3.022 1.00 96.81 160 LEU A C 1
ATOM 1282 O O . LEU A 1 160 ? 11.327 -5.886 3.184 1.00 96.81 160 LEU A O 1
ATOM 1286 N N . VAL A 1 161 ? 11.256 -3.931 2.082 1.00 95.62 161 VAL A N 1
ATOM 1287 C CA . VAL A 1 161 ? 12.285 -4.298 1.103 1.00 95.62 161 VAL A CA 1
ATOM 1288 C C . VAL A 1 161 ? 13.659 -4.371 1.761 1.00 95.62 161 VAL A C 1
ATOM 1290 O O . VAL A 1 161 ? 14.297 -5.415 1.674 1.00 95.62 161 VAL A O 1
ATOM 1293 N N . LEU A 1 162 ? 14.101 -3.336 2.487 1.00 93.50 162 LEU A N 1
ATOM 1294 C CA . LEU A 1 162 ? 15.380 -3.403 3.207 1.00 93.50 162 LEU A CA 1
ATOM 1295 C C . LEU A 1 162 ? 15.362 -4.499 4.273 1.00 93.50 162 LEU A C 1
ATOM 1297 O O . LEU A 1 162 ? 16.342 -5.224 4.407 1.00 93.50 162 LEU A O 1
ATOM 1301 N N . GLY A 1 163 ? 14.247 -4.653 4.993 1.00 93.50 163 GLY A N 1
ATOM 1302 C CA . GLY A 1 163 ? 14.069 -5.739 5.952 1.00 93.50 163 GLY A CA 1
ATOM 1303 C C . GLY A 1 163 ? 14.219 -7.108 5.293 1.00 93.50 163 GLY A C 1
ATOM 1304 O O . GLY A 1 163 ? 14.930 -7.953 5.823 1.00 93.50 163 GLY A O 1
ATOM 1305 N N . SER A 1 164 ? 13.626 -7.310 4.111 1.00 93.00 164 SER A N 1
ATOM 1306 C CA . SER A 1 164 ? 13.781 -8.556 3.356 1.00 93.00 164 SER A CA 1
ATOM 1307 C C . SER A 1 164 ? 15.222 -8.788 2.908 1.00 93.00 164 SER A C 1
ATOM 1309 O O . SER A 1 164 ? 15.738 -9.867 3.164 1.00 93.00 164 SER A O 1
ATOM 1311 N N . LEU A 1 165 ? 15.898 -7.772 2.354 1.00 90.50 165 LEU A N 1
ATOM 1312 C CA . LEU A 1 165 ? 17.287 -7.889 1.896 1.00 90.50 165 LEU A CA 1
ATOM 1313 C C . LEU A 1 165 ? 18.240 -8.273 3.037 1.00 90.50 165 LEU A C 1
ATOM 1315 O O . LEU A 1 165 ? 19.155 -9.071 2.843 1.00 90.50 165 LEU A O 1
ATOM 1319 N N . ILE A 1 166 ? 18.011 -7.714 4.230 1.00 90.50 166 ILE A N 1
ATOM 1320 C CA . ILE A 1 166 ? 18.782 -8.041 5.434 1.00 90.50 166 ILE A CA 1
ATOM 1321 C C . ILE A 1 166 ? 18.466 -9.465 5.903 1.00 90.50 166 ILE A C 1
ATOM 1323 O O . ILE A 1 166 ? 19.381 -10.212 6.218 1.00 90.50 166 ILE A O 1
ATOM 1327 N N . LEU A 1 167 ? 17.189 -9.861 5.941 1.00 93.06 167 LEU A N 1
ATOM 1328 C CA . LEU A 1 167 ? 16.787 -11.200 6.391 1.00 93.06 167 LEU A CA 1
ATOM 1329 C C . LEU A 1 167 ? 17.259 -12.321 5.459 1.00 93.06 167 LEU A C 1
ATOM 1331 O O . LEU A 1 167 ? 17.469 -13.438 5.922 1.00 93.06 167 LEU A O 1
ATOM 1335 N N . THR A 1 168 ? 17.393 -12.049 4.161 1.00 88.38 168 THR A N 1
ATOM 1336 C CA . THR A 1 168 ? 17.851 -13.026 3.164 1.00 88.38 168 THR A CA 1
ATOM 1337 C C . THR A 1 168 ? 19.361 -12.992 2.921 1.00 88.38 168 THR A C 1
ATOM 1339 O O . THR A 1 168 ? 19.818 -13.648 1.990 1.00 88.38 168 THR A O 1
ATOM 1342 N N . ASP A 1 169 ? 20.129 -12.212 3.696 1.00 83.69 169 ASP A N 1
ATOM 1343 C CA . ASP A 1 169 ? 21.577 -12.003 3.517 1.00 83.69 169 ASP A CA 1
ATOM 1344 C C . ASP A 1 169 ? 21.978 -11.654 2.064 1.00 83.69 169 ASP A C 1
ATOM 1346 O O . ASP A 1 169 ? 23.062 -11.986 1.575 1.00 83.69 169 ASP A O 1
ATOM 1350 N N . SER A 1 170 ? 21.104 -10.945 1.342 1.00 80.38 170 SER A N 1
ATOM 1351 C CA . SER A 1 170 ? 21.275 -10.650 -0.089 1.00 80.38 170 SER A CA 1
ATOM 1352 C C . SER A 1 170 ? 22.085 -9.375 -0.358 1.00 80.38 170 SER A C 1
ATOM 1354 O O . SER A 1 170 ? 22.206 -8.932 -1.501 1.00 80.38 170 SER A O 1
ATOM 1356 N N . LEU A 1 171 ? 22.676 -8.790 0.689 1.00 78.38 171 LEU A N 1
ATOM 1357 C CA . LEU A 1 171 ? 23.548 -7.611 0.622 1.00 78.38 171 LEU A CA 1
ATOM 1358 C C . LEU A 1 171 ? 25.015 -7.947 0.291 1.00 78.38 171 LEU A C 1
ATOM 1360 O O . LEU A 1 171 ? 25.889 -7.092 0.427 1.00 78.38 171 LEU A O 1
ATOM 1364 N N . ASN A 1 172 ? 25.299 -9.168 -0.165 1.00 74.62 172 ASN A N 1
ATOM 1365 C CA . ASN A 1 172 ? 26.620 -9.567 -0.651 1.00 74.62 172 ASN A CA 1
ATOM 1366 C C . ASN A 1 172 ? 26.876 -8.998 -2.054 1.00 74.62 172 ASN A C 1
ATOM 1368 O O . ASN A 1 172 ? 26.797 -9.712 -3.046 1.00 74.62 172 ASN A O 1
ATOM 1372 N N . LEU A 1 173 ? 27.155 -7.696 -2.135 1.00 75.00 173 LEU A N 1
ATOM 1373 C CA . LEU A 1 173 ? 27.417 -7.006 -3.398 1.00 75.00 173 LEU A CA 1
ATOM 1374 C C . LEU A 1 173 ? 28.810 -7.367 -3.929 1.00 75.00 173 LEU A C 1
ATOM 1376 O O . LEU A 1 173 ? 29.818 -6.895 -3.397 1.00 75.00 173 LEU A O 1
ATOM 1380 N N . LYS A 1 174 ? 28.877 -8.173 -4.991 1.00 74.06 174 LYS A N 1
ATOM 1381 C CA . LYS A 1 174 ? 30.120 -8.407 -5.735 1.00 74.06 174 LYS A CA 1
ATOM 1382 C C . LYS A 1 174 ? 30.205 -7.454 -6.919 1.00 74.06 174 LYS A C 1
ATOM 1384 O O . LYS A 1 174 ? 29.302 -7.362 -7.741 1.00 74.06 174 LYS A O 1
ATOM 1389 N N . PHE A 1 175 ? 31.325 -6.746 -7.023 1.00 75.88 175 PHE A N 1
ATOM 1390 C CA . PHE A 1 175 ? 31.574 -5.776 -8.097 1.00 75.88 175 PHE A CA 1
ATOM 1391 C C . PHE A 1 175 ? 32.485 -6.325 -9.205 1.00 75.88 175 PHE A C 1
ATOM 1393 O O . PHE A 1 175 ? 32.986 -5.570 -10.033 1.00 75.88 175 PHE A O 1
ATOM 1400 N N . GLU A 1 176 ? 32.712 -7.638 -9.221 1.00 72.94 176 GLU A N 1
ATOM 1401 C CA . GLU A 1 176 ? 33.677 -8.294 -10.112 1.00 72.94 176 GLU A CA 1
ATOM 1402 C C . GLU A 1 176 ? 33.207 -8.321 -11.579 1.00 72.94 176 GLU A C 1
ATOM 1404 O O . GLU A 1 176 ? 34.033 -8.238 -12.483 1.00 72.94 176 GLU A O 1
ATOM 1409 N N . ASN A 1 177 ? 31.889 -8.345 -11.820 1.00 71.19 177 ASN A N 1
ATOM 1410 C CA . ASN A 1 177 ? 31.272 -8.431 -13.154 1.00 71.19 177 ASN A CA 1
ATOM 1411 C C . ASN A 1 177 ? 30.710 -7.091 -13.675 1.00 71.19 177 ASN A C 1
ATOM 1413 O O . ASN A 1 177 ? 29.771 -7.066 -14.480 1.00 71.19 177 ASN A O 1
ATOM 1417 N N . LEU A 1 178 ? 31.235 -5.957 -13.203 1.00 75.94 178 LEU A N 1
ATOM 1418 C CA . LEU A 1 178 ? 30.810 -4.647 -13.698 1.00 75.94 178 LEU A CA 1
ATOM 1419 C C . LEU A 1 178 ? 31.408 -4.346 -15.078 1.00 75.94 178 LEU A C 1
ATOM 1421 O O . LEU A 1 178 ? 32.599 -4.538 -15.321 1.00 75.94 178 LEU A O 1
ATOM 1425 N N . THR A 1 179 ? 30.577 -3.827 -15.983 1.00 77.62 179 THR A N 1
ATOM 1426 C CA . THR A 1 179 ? 31.019 -3.359 -17.302 1.00 77.62 179 THR A CA 1
ATOM 1427 C C . THR A 1 179 ? 31.961 -2.162 -17.166 1.00 77.62 179 THR A C 1
ATOM 1429 O O . THR A 1 179 ? 31.781 -1.306 -16.298 1.00 77.62 179 THR A O 1
ATOM 1432 N N . SER A 1 180 ? 32.960 -2.079 -18.046 1.00 81.19 180 SER A N 1
ATOM 1433 C CA . SER A 1 180 ? 33.851 -0.925 -18.113 1.00 81.19 180 SER A CA 1
ATOM 1434 C C . SER A 1 180 ? 33.071 0.341 -18.474 1.00 81.19 180 SER A C 1
ATOM 1436 O O . SER A 1 180 ? 32.376 0.404 -19.486 1.00 81.19 180 SER A O 1
ATOM 1438 N N . VAL A 1 181 ? 33.198 1.362 -17.629 1.00 82.94 181 VAL A N 1
ATOM 1439 C CA . VAL A 1 181 ? 32.537 2.656 -17.822 1.00 82.94 181 VAL A CA 1
ATOM 1440 C C . VAL A 1 181 ? 33.310 3.459 -18.862 1.00 82.94 181 VAL A C 1
ATOM 1442 O O . VAL A 1 181 ? 34.514 3.682 -18.714 1.00 82.94 181 VAL A O 1
ATOM 1445 N N . THR A 1 182 ? 32.630 3.911 -19.912 1.00 88.12 182 THR A N 1
ATOM 1446 C CA . THR A 1 182 ? 33.235 4.782 -20.922 1.00 88.12 182 THR A CA 1
ATOM 1447 C C . THR A 1 182 ? 33.127 6.255 -20.522 1.00 88.12 182 THR A C 1
ATOM 1449 O O . THR A 1 182 ? 32.305 6.648 -19.693 1.00 88.12 182 THR A O 1
ATOM 1452 N N . LEU A 1 183 ? 33.942 7.115 -21.146 1.00 88.94 183 LEU A N 1
ATOM 1453 C CA . LEU A 1 183 ? 33.858 8.567 -20.942 1.00 88.94 183 LEU A CA 1
ATOM 1454 C C . LEU A 1 183 ? 32.453 9.106 -21.271 1.00 88.94 183 LEU A C 1
ATOM 1456 O O . LEU A 1 183 ? 31.969 10.026 -20.616 1.00 88.94 183 LEU A O 1
ATOM 1460 N N . VAL A 1 184 ? 31.793 8.520 -22.274 1.00 88.12 184 VAL A N 1
ATOM 1461 C CA . VAL A 1 184 ? 30.453 8.926 -22.708 1.00 88.12 184 VAL A CA 1
ATOM 1462 C C . VAL A 1 184 ? 29.417 8.626 -21.624 1.00 88.12 184 VAL A C 1
ATOM 1464 O O . VAL A 1 184 ? 28.596 9.491 -21.324 1.00 88.12 184 VAL A O 1
ATOM 1467 N N . ASP A 1 185 ? 29.503 7.462 -20.975 1.00 87.81 185 ASP A N 1
ATOM 1468 C CA . ASP A 1 185 ? 28.607 7.087 -19.872 1.00 87.81 185 ASP A CA 1
ATOM 1469 C C . ASP A 1 185 ? 28.731 8.064 -18.699 1.00 87.81 185 ASP A C 1
ATOM 1471 O O . ASP A 1 185 ? 27.728 8.499 -18.132 1.00 87.81 185 ASP A O 1
ATOM 1475 N N . PHE A 1 186 ? 29.962 8.477 -18.376 1.00 89.69 186 PHE A N 1
ATOM 1476 C CA . PHE A 1 186 ? 30.214 9.457 -17.321 1.00 89.69 186 PHE A CA 1
ATOM 1477 C C . PHE A 1 186 ? 29.620 10.830 -17.654 1.00 89.69 186 PHE A C 1
ATOM 1479 O O . PHE A 1 186 ? 28.986 11.454 -16.802 1.00 89.69 186 PHE A O 1
ATOM 1486 N N . VAL A 1 187 ? 29.784 11.298 -18.896 1.00 92.25 187 VAL A N 1
ATOM 1487 C CA . VAL A 1 187 ? 29.209 12.574 -19.345 1.00 92.25 187 VAL A CA 1
ATOM 1488 C C . VAL A 1 187 ? 27.682 12.528 -19.285 1.00 92.25 187 VAL A C 1
ATOM 1490 O O . VAL A 1 187 ? 27.071 13.459 -18.766 1.00 92.25 187 VAL A O 1
ATOM 1493 N N . LEU A 1 188 ? 27.052 11.444 -19.747 1.00 91.75 188 LEU A N 1
ATOM 1494 C CA . LEU A 1 188 ? 25.596 11.293 -19.683 1.00 91.75 188 LEU A CA 1
ATOM 1495 C C . LEU A 1 188 ? 25.088 11.239 -18.242 1.00 91.75 188 LEU A C 1
ATOM 1497 O O . LEU A 1 188 ? 24.137 11.946 -17.907 1.00 91.75 188 LEU A O 1
ATOM 1501 N N . ALA A 1 189 ? 25.746 10.472 -17.373 1.00 91.12 189 ALA A N 1
ATOM 1502 C CA . ALA A 1 189 ? 25.413 10.422 -15.953 1.00 91.12 189 ALA A CA 1
ATOM 1503 C C . ALA A 1 189 ? 25.541 11.803 -15.291 1.00 91.12 189 ALA A C 1
ATOM 1505 O O . ALA A 1 189 ? 24.668 12.201 -14.520 1.00 91.12 189 ALA A O 1
ATOM 1506 N N . ALA A 1 190 ? 26.580 12.573 -15.633 1.00 93.25 190 ALA A N 1
ATOM 1507 C CA . ALA A 1 190 ? 26.758 13.936 -15.142 1.00 93.25 190 ALA A CA 1
ATOM 1508 C C . ALA A 1 190 ? 25.638 14.874 -15.623 1.00 93.25 190 ALA A C 1
ATOM 1510 O O . ALA A 1 190 ? 25.101 15.641 -14.825 1.00 93.25 190 ALA A O 1
ATOM 1511 N N . VAL A 1 191 ? 25.231 14.792 -16.894 1.00 94.31 191 VAL A N 1
ATOM 1512 C CA . VAL A 1 191 ? 24.110 15.584 -17.433 1.00 94.31 191 VAL A CA 1
ATOM 1513 C C . VAL A 1 191 ? 22.792 15.217 -16.743 1.00 94.31 191 VAL A C 1
ATOM 1515 O O . VAL A 1 191 ? 22.040 16.112 -16.346 1.00 94.31 191 VAL A O 1
ATOM 1518 N N . ILE A 1 192 ? 22.523 13.926 -16.525 1.00 93.88 192 ILE A N 1
ATOM 1519 C CA . ILE A 1 192 ? 21.345 13.459 -15.773 1.00 93.88 192 ILE A CA 1
ATOM 1520 C C . ILE A 1 192 ? 21.380 13.994 -14.337 1.00 93.88 192 ILE A C 1
ATOM 1522 O O . ILE A 1 192 ? 20.380 14.507 -13.842 1.00 93.88 192 ILE A O 1
ATOM 1526 N N . LEU A 1 193 ? 22.535 13.949 -13.670 1.00 94.44 193 LEU A N 1
ATOM 1527 C CA . LEU A 1 193 ? 22.677 14.450 -12.305 1.00 94.44 193 LEU A CA 1
ATOM 1528 C C . LEU A 1 193 ? 22.426 15.963 -12.223 1.00 94.44 193 LEU A C 1
ATOM 1530 O O . LEU A 1 193 ? 21.677 16.421 -11.361 1.00 94.44 193 LEU A O 1
ATOM 1534 N N . VAL A 1 194 ? 23.014 16.744 -13.134 1.00 94.94 194 VAL A N 1
ATOM 1535 C CA . VAL A 1 194 ? 22.841 18.205 -13.185 1.00 94.94 194 VAL A CA 1
ATOM 1536 C C . VAL A 1 194 ? 21.388 18.575 -13.474 1.00 94.94 194 VAL A C 1
ATOM 1538 O O . VAL A 1 194 ? 20.835 19.445 -12.798 1.00 94.94 194 VAL A O 1
ATOM 1541 N N . THR A 1 195 ? 20.747 17.907 -14.437 1.00 94.25 195 THR A N 1
ATOM 1542 C CA . THR A 1 195 ? 19.330 18.143 -14.750 1.00 94.25 195 THR A CA 1
ATOM 1543 C C . THR A 1 195 ? 18.433 17.770 -13.572 1.00 94.25 195 THR A C 1
ATOM 1545 O O . THR A 1 195 ? 17.581 18.573 -13.201 1.00 94.25 195 THR A O 1
ATOM 1548 N N . LEU A 1 196 ? 18.675 16.642 -12.898 1.00 92.00 196 LEU A N 1
ATOM 1549 C CA . LEU A 1 196 ? 17.912 16.208 -11.722 1.00 92.00 196 LEU A CA 1
ATOM 1550 C C . LEU A 1 196 ? 18.040 17.186 -10.547 1.00 92.00 196 LEU A C 1
ATOM 1552 O O . LEU A 1 196 ? 17.028 17.583 -9.965 1.00 92.00 196 LEU A O 1
ATOM 1556 N N . ILE A 1 197 ? 19.259 17.637 -10.232 1.00 91.69 197 ILE A N 1
ATOM 1557 C CA . ILE A 1 197 ? 19.495 18.685 -9.225 1.00 91.69 197 ILE A CA 1
ATOM 1558 C C . ILE A 1 197 ? 18.739 19.959 -9.625 1.00 91.69 197 ILE A C 1
ATOM 1560 O O . ILE A 1 197 ? 18.022 20.543 -8.809 1.00 91.69 197 ILE A O 1
ATOM 1564 N N . GLY A 1 198 ? 18.835 20.362 -10.893 1.00 91.12 198 GLY A N 1
ATOM 1565 C CA . GLY A 1 198 ? 18.113 21.512 -11.425 1.00 91.12 198 GLY A CA 1
ATOM 1566 C C . GLY A 1 198 ? 16.595 21.397 -11.255 1.00 91.12 198 GLY A C 1
ATOM 1567 O O . GLY A 1 198 ? 15.963 22.361 -10.835 1.00 91.12 198 GLY A O 1
ATOM 1568 N N . ILE A 1 199 ? 16.003 20.225 -11.510 1.00 91.06 199 ILE A N 1
ATOM 1569 C CA . ILE A 1 199 ? 14.557 19.983 -11.358 1.00 91.06 199 ILE A CA 1
ATOM 1570 C C . ILE A 1 199 ? 14.129 20.140 -9.897 1.00 91.06 199 ILE A C 1
ATOM 1572 O O . ILE A 1 199 ? 13.131 20.813 -9.631 1.00 91.06 199 ILE A O 1
ATOM 1576 N N . VAL A 1 200 ? 14.881 19.548 -8.961 1.00 87.81 200 VAL A N 1
ATOM 1577 C CA . VAL A 1 200 ? 14.558 19.534 -7.522 1.00 87.81 200 VAL A CA 1
ATOM 1578 C C . VAL A 1 200 ? 14.647 20.928 -6.900 1.00 87.81 200 VAL A C 1
ATOM 1580 O O . VAL A 1 200 ? 13.809 21.285 -6.071 1.00 87.81 200 VAL A O 1
ATOM 1583 N N . PHE A 1 201 ? 15.646 21.723 -7.289 1.00 86.44 201 PHE A N 1
ATOM 1584 C CA . PHE A 1 201 ? 15.872 23.059 -6.723 1.00 86.44 201 PHE A CA 1
ATOM 1585 C C . PHE A 1 201 ? 15.253 24.198 -7.544 1.00 86.44 201 PHE A C 1
ATOM 1587 O O . PHE A 1 201 ? 15.274 25.353 -7.106 1.00 86.44 201 PHE A O 1
ATOM 1594 N N . SER A 1 202 ? 14.685 23.903 -8.714 1.00 85.94 202 SER A N 1
ATOM 1595 C CA . SER A 1 202 ?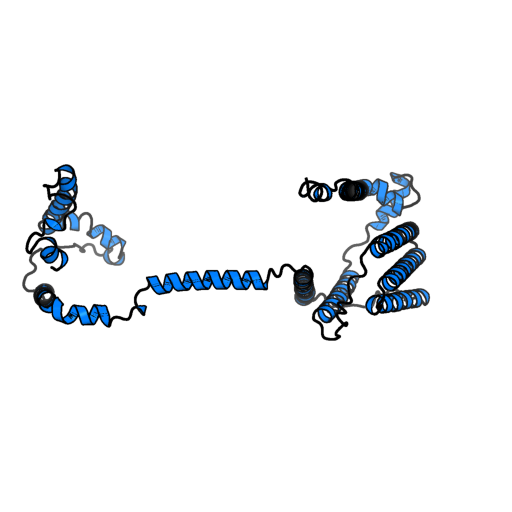 14.016 24.902 -9.544 1.00 85.94 202 SER A CA 1
ATOM 1596 C C . SER A 1 202 ? 12.784 25.474 -8.839 1.00 85.94 202 SER A C 1
ATOM 1598 O O . SER A 1 202 ? 11.887 24.758 -8.397 1.00 85.94 202 SER A O 1
ATOM 1600 N N . LYS A 1 203 ? 12.715 26.808 -8.786 1.00 81.06 203 LYS A N 1
ATOM 1601 C CA . LYS A 1 203 ? 11.558 27.548 -8.258 1.00 81.06 203 LYS A CA 1
ATOM 1602 C C . LYS A 1 203 ? 10.433 27.699 -9.284 1.00 81.06 203 LYS A C 1
ATOM 1604 O O . LYS A 1 203 ? 9.291 27.954 -8.913 1.00 81.06 203 LYS A O 1
ATOM 1609 N N . SER A 1 204 ? 10.751 27.571 -10.573 1.00 84.19 204 SER A N 1
ATOM 1610 C CA . SER A 1 204 ? 9.801 27.754 -11.670 1.00 84.19 204 SER A CA 1
ATOM 1611 C C . SER A 1 204 ? 9.350 26.405 -12.216 1.00 84.19 204 SER A C 1
ATOM 1613 O O . SER A 1 204 ? 10.163 25.588 -12.647 1.00 84.19 204 SER A O 1
ATOM 1615 N N . ARG A 1 205 ? 8.030 26.200 -12.265 1.00 84.50 205 ARG A N 1
ATOM 1616 C CA . ARG A 1 205 ? 7.411 24.995 -12.843 1.00 84.50 205 ARG A CA 1
ATOM 1617 C C . ARG A 1 205 ? 7.814 24.805 -14.308 1.00 84.50 205 ARG A C 1
ATOM 1619 O O . ARG A 1 205 ? 8.134 23.694 -14.702 1.00 84.50 205 ARG A O 1
ATOM 1626 N N . ILE A 1 206 ? 7.866 25.890 -15.086 1.00 87.50 206 ILE A N 1
ATOM 1627 C CA . ILE A 1 206 ? 8.273 25.855 -16.501 1.00 87.50 206 ILE A CA 1
ATOM 1628 C C . ILE A 1 206 ? 9.728 25.393 -16.625 1.00 87.50 206 ILE A C 1
ATOM 1630 O O . ILE A 1 206 ? 10.030 24.528 -17.440 1.00 87.50 206 ILE A O 1
ATOM 1634 N N . THR A 1 207 ? 10.621 25.909 -15.776 1.00 89.44 207 THR A N 1
ATOM 1635 C CA . THR A 1 207 ? 12.027 25.486 -15.756 1.00 89.44 207 THR A CA 1
ATOM 1636 C C . THR A 1 207 ? 12.160 24.007 -15.393 1.00 89.44 207 THR A C 1
ATOM 1638 O O . THR A 1 207 ? 12.902 23.295 -16.060 1.00 89.44 207 THR A O 1
ATOM 1641 N N . SER A 1 208 ? 11.398 23.511 -14.410 1.00 90.38 208 SER A N 1
ATOM 1642 C CA . SER A 1 208 ? 11.389 22.081 -14.067 1.00 90.38 208 SER A CA 1
ATOM 1643 C C . SER A 1 208 ? 10.895 21.205 -15.223 1.00 90.38 208 SER A C 1
ATOM 1645 O O . SER A 1 208 ? 11.452 20.136 -15.435 1.00 90.38 208 SER A O 1
ATOM 1647 N N . ILE A 1 209 ? 9.901 21.654 -16.000 1.00 91.69 209 ILE A N 1
ATOM 1648 C CA . ILE A 1 209 ? 9.392 20.923 -17.177 1.00 91.69 209 ILE A CA 1
ATOM 1649 C C . ILE A 1 209 ? 10.431 20.885 -18.302 1.00 91.69 209 ILE A C 1
ATOM 1651 O O . ILE A 1 209 ? 10.637 19.840 -18.908 1.00 91.69 209 ILE A O 1
ATOM 1655 N N . ILE A 1 210 ? 11.115 22.001 -18.570 1.00 92.19 210 ILE A N 1
ATOM 1656 C CA . ILE A 1 210 ? 12.172 22.050 -19.594 1.00 92.19 210 ILE A CA 1
ATOM 1657 C C . ILE A 1 210 ? 13.343 21.141 -19.200 1.00 92.19 210 ILE A C 1
ATOM 1659 O O . ILE A 1 210 ? 13.852 20.400 -20.037 1.00 92.19 210 ILE A O 1
ATOM 1663 N N . LEU A 1 211 ? 13.749 21.163 -17.926 1.00 94.19 211 LEU A N 1
ATOM 1664 C CA . LEU A 1 211 ? 14.805 20.285 -17.418 1.00 94.19 211 LEU A CA 1
ATOM 1665 C C . LEU A 1 211 ? 14.390 18.807 -17.423 1.00 94.19 211 LEU A C 1
ATOM 1667 O O . LEU A 1 211 ? 15.227 17.957 -17.711 1.00 94.19 211 LEU A O 1
ATOM 1671 N N . LEU A 1 212 ? 13.113 18.503 -17.160 1.00 93.88 212 LEU A N 1
ATOM 1672 C CA . LEU A 1 212 ? 12.561 17.154 -17.310 1.00 93.88 212 LEU A CA 1
ATOM 1673 C C . LEU A 1 212 ? 12.670 16.677 -18.766 1.00 93.88 212 LEU A C 1
ATOM 1675 O O . LEU A 1 212 ? 13.178 15.587 -19.005 1.00 93.88 212 LEU A O 1
ATOM 1679 N N . GLY A 1 213 ? 12.316 17.539 -19.725 1.00 94.38 213 GLY A N 1
ATOM 1680 C CA . GLY A 1 213 ? 12.510 17.267 -21.149 1.00 94.38 213 GLY A CA 1
ATOM 1681 C C . GLY A 1 213 ? 13.975 17.004 -21.497 1.00 94.38 213 GLY A C 1
ATOM 1682 O O . GLY A 1 213 ? 14.294 16.008 -22.141 1.00 94.38 213 GLY A O 1
ATOM 1683 N N . ALA A 1 214 ? 14.894 17.853 -21.023 1.00 94.56 214 ALA A N 1
ATOM 1684 C CA . ALA A 1 214 ? 16.335 17.667 -21.225 1.00 94.56 214 ALA A CA 1
ATOM 1685 C C . ALA A 1 214 ? 16.840 16.321 -20.668 1.00 94.56 214 ALA A C 1
ATOM 1687 O O . ALA A 1 214 ? 17.661 15.655 -21.305 1.00 94.56 214 ALA A O 1
ATOM 1688 N N . MET A 1 215 ? 16.319 15.889 -19.517 1.00 94.94 215 MET A N 1
ATOM 1689 C CA . MET A 1 215 ? 16.603 14.572 -18.946 1.00 94.94 215 MET A CA 1
ATOM 1690 C C . MET A 1 215 ? 16.103 13.445 -19.866 1.00 94.94 215 MET A C 1
ATOM 1692 O O . MET A 1 215 ? 16.869 12.532 -20.168 1.00 94.94 215 MET A O 1
ATOM 1696 N N . GLY A 1 216 ? 14.875 13.527 -20.388 1.00 94.44 216 GLY A N 1
ATOM 1697 C CA . GLY A 1 216 ? 14.332 12.534 -21.325 1.00 94.44 216 GLY A CA 1
ATOM 1698 C C . GLY A 1 216 ? 15.083 12.451 -22.662 1.00 94.44 216 GLY A C 1
ATOM 1699 O O . GLY A 1 216 ? 15.346 11.354 -23.166 1.00 94.44 216 GLY A O 1
ATOM 1700 N N . TYR A 1 217 ? 15.533 13.586 -23.209 1.00 94.38 217 TYR A N 1
ATOM 1701 C CA . TYR A 1 217 ? 16.421 13.608 -24.382 1.00 94.38 217 TYR A CA 1
ATOM 1702 C C . TYR A 1 217 ? 17.780 12.956 -24.088 1.00 94.38 217 TYR A C 1
ATOM 1704 O O . TYR A 1 217 ? 18.309 12.224 -24.924 1.00 94.38 217 TYR A O 1
ATOM 1712 N N . THR A 1 218 ? 18.321 13.159 -22.884 1.00 94.69 218 THR A N 1
ATOM 1713 C CA . THR A 1 218 ? 19.574 12.517 -22.450 1.00 94.69 218 THR A CA 1
ATOM 1714 C C . THR A 1 218 ? 19.412 10.997 -22.340 1.00 94.69 218 THR A C 1
ATOM 1716 O O . THR A 1 218 ? 20.271 10.254 -22.812 1.00 94.69 218 THR A O 1
ATOM 1719 N N . ILE A 1 219 ? 18.279 10.517 -21.810 1.00 94.62 219 ILE A N 1
ATOM 1720 C CA . ILE A 1 219 ? 17.931 9.083 -21.781 1.00 94.62 219 ILE A CA 1
ATOM 1721 C C . ILE A 1 219 ? 17.792 8.519 -23.205 1.00 94.62 219 ILE A C 1
ATOM 1723 O O . ILE A 1 219 ? 18.237 7.409 -23.484 1.00 94.62 219 ILE A O 1
ATOM 1727 N N . SER A 1 220 ? 17.244 9.294 -24.142 1.00 94.94 220 SER A N 1
ATOM 1728 C CA . SER A 1 220 ? 17.149 8.873 -25.547 1.00 94.94 220 SER A CA 1
ATOM 1729 C C . SER A 1 220 ? 18.531 8.673 -26.179 1.00 94.94 220 SER A C 1
ATOM 1731 O O . SER A 1 220 ? 18.756 7.680 -26.868 1.00 94.94 220 SER A O 1
ATOM 1733 N N . ILE A 1 221 ? 19.482 9.574 -25.903 1.00 94.00 221 ILE A N 1
ATOM 1734 C CA . ILE A 1 221 ? 20.882 9.424 -26.335 1.00 94.00 221 ILE A CA 1
ATOM 1735 C C . ILE A 1 221 ? 21.505 8.165 -25.717 1.00 94.00 221 ILE A C 1
ATOM 1737 O O . ILE A 1 221 ? 22.195 7.422 -26.417 1.00 94.00 221 ILE A O 1
ATOM 1741 N N . PHE A 1 222 ? 21.216 7.883 -24.443 1.00 92.81 222 PHE A N 1
ATOM 1742 C CA . PHE A 1 222 ? 21.653 6.648 -23.792 1.00 92.81 222 PHE A CA 1
ATOM 1743 C C . PHE A 1 222 ? 21.143 5.400 -24.533 1.00 92.81 222 PHE A C 1
ATOM 1745 O O . PHE A 1 222 ? 21.932 4.498 -24.804 1.00 92.81 222 PHE A O 1
ATOM 1752 N N . PHE A 1 223 ? 19.876 5.363 -24.967 1.00 94.38 223 PHE A N 1
ATOM 1753 C CA . PHE A 1 223 ? 19.354 4.248 -25.773 1.00 94.38 223 PHE A CA 1
ATOM 1754 C C . PHE A 1 223 ? 20.039 4.099 -27.134 1.00 94.38 223 PHE A C 1
ATOM 1756 O O . PHE A 1 223 ? 20.291 2.974 -27.566 1.00 94.38 223 PHE A O 1
ATOM 1763 N N . VAL A 1 224 ? 20.395 5.202 -27.800 1.00 93.31 224 VAL A N 1
ATOM 1764 C CA . VAL A 1 224 ? 21.159 5.146 -29.060 1.00 93.31 224 VAL A CA 1
ATOM 1765 C C . VAL A 1 224 ? 22.521 4.486 -28.836 1.00 93.31 224 VAL A C 1
ATOM 1767 O O . VAL A 1 224 ? 22.911 3.602 -29.599 1.00 93.31 224 VAL A O 1
ATOM 1770 N N . ILE A 1 225 ? 23.225 4.866 -27.768 1.00 91.38 225 ILE A N 1
ATOM 1771 C CA . ILE A 1 225 ? 24.541 4.304 -27.423 1.00 91.38 225 ILE A CA 1
ATOM 1772 C C . ILE A 1 225 ? 24.422 2.837 -27.000 1.00 91.38 225 ILE A C 1
ATOM 1774 O O . ILE A 1 225 ? 25.228 2.007 -27.422 1.00 91.38 225 ILE A O 1
ATOM 1778 N N . ALA A 1 226 ? 23.363 2.495 -26.264 1.00 90.06 226 ALA A N 1
ATOM 1779 C CA . ALA A 1 226 ? 23.016 1.125 -25.893 1.00 90.06 226 ALA A CA 1
ATOM 1780 C C . ALA A 1 226 ? 22.491 0.276 -27.071 1.00 90.06 226 ALA A C 1
ATOM 1782 O O . ALA A 1 226 ? 22.072 -0.861 -26.866 1.00 90.06 226 ALA A O 1
ATOM 1783 N N . ARG A 1 227 ? 22.532 0.795 -28.311 1.00 91.94 227 ARG A N 1
ATOM 1784 C CA . ARG A 1 227 ? 22.105 0.113 -29.548 1.00 91.94 227 ARG A CA 1
ATOM 1785 C C . ARG A 1 227 ? 20.627 -0.295 -29.546 1.00 91.94 227 ARG A C 1
ATOM 1787 O O . ARG A 1 227 ? 20.260 -1.296 -30.158 1.00 91.94 227 ARG A O 1
ATOM 1794 N N . ALA A 1 228 ? 19.777 0.507 -28.910 1.00 94.25 228 ALA A N 1
ATOM 1795 C CA . ALA A 1 228 ? 18.327 0.339 -28.858 1.00 94.25 228 ALA A CA 1
ATOM 1796 C C . ALA A 1 228 ? 17.613 1.452 -29.666 1.00 94.25 228 ALA A C 1
ATOM 1798 O O . ALA A 1 228 ? 17.026 2.366 -29.080 1.00 94.25 228 ALA A O 1
ATOM 1799 N N . PRO A 1 229 ? 17.664 1.420 -31.015 1.00 93.56 229 PRO A N 1
ATOM 1800 C CA . PRO A 1 229 ? 17.165 2.510 -31.860 1.00 93.56 229 PRO A CA 1
ATOM 1801 C C . PRO A 1 229 ? 15.645 2.711 -31.767 1.00 93.56 229 PRO A C 1
ATOM 1803 O O . PRO A 1 229 ? 15.185 3.852 -31.744 1.00 93.56 229 PRO A O 1
ATOM 1806 N N . ASP A 1 230 ? 14.868 1.629 -31.652 1.00 94.12 230 ASP A N 1
ATOM 1807 C CA . ASP A 1 230 ? 13.404 1.703 -31.548 1.00 94.12 230 ASP A CA 1
ATOM 1808 C C . ASP A 1 230 ? 12.963 2.358 -30.224 1.00 94.12 230 ASP A C 1
ATOM 1810 O O . ASP A 1 230 ? 12.051 3.189 -30.199 1.00 94.12 230 ASP A O 1
ATOM 1814 N N . LEU A 1 231 ? 13.662 2.052 -29.122 1.00 94.81 231 LEU A N 1
ATOM 1815 C CA . LEU A 1 231 ? 13.430 2.698 -27.825 1.00 94.81 231 LEU A CA 1
ATOM 1816 C C . LEU A 1 231 ? 13.833 4.175 -27.865 1.00 94.81 231 LEU A C 1
ATOM 1818 O O . LEU A 1 231 ? 13.126 5.019 -27.324 1.00 94.81 231 LEU A O 1
ATOM 1822 N N . ALA A 1 232 ? 14.937 4.510 -28.536 1.00 95.94 232 ALA A N 1
ATOM 1823 C CA . ALA A 1 232 ? 15.354 5.900 -28.684 1.00 95.94 232 ALA A CA 1
ATOM 1824 C C . ALA A 1 232 ? 14.316 6.730 -29.458 1.00 95.94 232 ALA A C 1
ATOM 1826 O O . ALA A 1 232 ? 13.948 7.818 -29.019 1.00 95.94 232 ALA A O 1
ATOM 1827 N N . LEU A 1 233 ? 13.807 6.216 -30.584 1.00 95.62 233 LEU A N 1
ATOM 1828 C CA . LEU A 1 233 ? 12.810 6.916 -31.398 1.00 95.62 233 LEU A CA 1
ATOM 1829 C C . LEU A 1 233 ? 11.508 7.137 -30.622 1.00 95.62 233 LEU A C 1
ATOM 1831 O O . LEU A 1 233 ? 10.966 8.244 -30.625 1.00 95.62 233 LEU A O 1
ATOM 1835 N N . THR A 1 234 ? 11.015 6.105 -29.938 1.00 95.12 234 THR A N 1
ATOM 1836 C CA . THR A 1 234 ? 9.780 6.212 -29.150 1.00 95.12 234 THR A CA 1
ATOM 1837 C C . THR A 1 234 ? 9.949 7.150 -27.958 1.00 95.12 234 THR A C 1
ATOM 1839 O O . THR A 1 234 ? 9.089 8.007 -27.751 1.00 95.12 234 THR A O 1
ATOM 1842 N N . GLN A 1 235 ? 11.076 7.080 -27.241 1.00 96.88 235 GLN A N 1
ATOM 1843 C CA . GLN A 1 235 ? 11.380 7.983 -26.130 1.00 96.88 235 GLN A CA 1
ATOM 1844 C C . GLN A 1 235 ? 11.399 9.447 -26.580 1.00 96.88 235 GLN A C 1
ATOM 1846 O O . GLN A 1 235 ? 10.775 10.281 -25.932 1.00 96.88 235 GLN A O 1
ATOM 1851 N N . LEU A 1 236 ? 12.036 9.768 -27.712 1.00 95.81 236 LEU A N 1
ATOM 1852 C CA . LEU A 1 236 ? 12.070 11.137 -28.242 1.00 95.81 236 LEU A CA 1
ATOM 1853 C C . LEU A 1 236 ? 10.667 11.680 -28.541 1.00 95.81 236 LEU A C 1
ATOM 1855 O O . LEU A 1 236 ? 10.346 12.817 -28.182 1.00 95.81 236 LEU A O 1
ATOM 1859 N N . ILE A 1 237 ? 9.821 10.874 -29.189 1.00 96.56 237 ILE A N 1
ATOM 1860 C CA . ILE A 1 237 ? 8.454 11.276 -29.544 1.00 96.56 237 ILE A CA 1
ATOM 1861 C C . ILE A 1 237 ? 7.607 11.461 -28.281 1.00 96.56 237 ILE A C 1
ATOM 1863 O O . ILE A 1 237 ? 6.954 12.496 -28.125 1.00 96.56 237 ILE A O 1
ATOM 1867 N N . ILE A 1 238 ? 7.631 10.487 -27.368 1.00 95.94 238 ILE A N 1
ATOM 1868 C CA . ILE A 1 238 ? 6.841 10.519 -26.131 1.00 95.94 238 ILE A CA 1
ATOM 1869 C C . ILE A 1 238 ? 7.291 11.668 -25.229 1.00 95.94 238 ILE A C 1
ATOM 1871 O O . ILE A 1 238 ? 6.439 12.360 -24.671 1.00 95.94 238 ILE A O 1
ATOM 1875 N N . GLU A 1 239 ? 8.595 11.922 -25.120 1.00 95.94 239 GLU A N 1
ATOM 1876 C CA . GLU A 1 239 ? 9.127 13.037 -24.336 1.00 95.94 239 GLU A CA 1
ATOM 1877 C C . GLU A 1 239 ? 8.652 14.377 -24.906 1.00 95.94 239 GLU A C 1
ATOM 1879 O O . GLU A 1 239 ? 8.131 15.220 -24.175 1.00 95.94 239 GLU A O 1
ATOM 1884 N N . THR A 1 240 ? 8.729 14.546 -26.231 1.00 95.56 240 THR A N 1
ATOM 1885 C CA . THR A 1 240 ? 8.247 15.756 -26.913 1.00 95.56 240 THR A CA 1
ATOM 1886 C C . THR A 1 240 ? 6.761 15.994 -26.639 1.00 95.56 240 THR A C 1
ATOM 1888 O O . THR A 1 240 ? 6.368 17.094 -26.245 1.00 95.56 240 THR A O 1
ATOM 1891 N N . ILE A 1 241 ? 5.925 14.960 -26.796 1.00 95.75 241 ILE A N 1
ATOM 1892 C CA . ILE A 1 241 ? 4.481 15.047 -26.533 1.00 95.75 241 ILE A CA 1
ATOM 1893 C C . ILE A 1 241 ? 4.223 15.364 -25.055 1.00 95.75 241 ILE A C 1
ATOM 1895 O O . ILE A 1 241 ? 3.411 16.236 -24.748 1.00 95.75 241 ILE A O 1
ATOM 1899 N N . SER A 1 242 ? 4.931 14.707 -24.137 1.00 94.12 242 SER A N 1
ATOM 1900 C CA . SER A 1 242 ? 4.752 14.885 -22.692 1.00 94.12 242 SER A CA 1
ATOM 1901 C C . SER A 1 242 ? 5.109 16.298 -22.246 1.00 94.12 242 SER A C 1
ATOM 1903 O O . SER A 1 242 ? 4.329 16.927 -21.533 1.00 94.12 242 SER A O 1
ATOM 1905 N N . VAL A 1 243 ? 6.235 16.848 -22.713 1.00 94.31 243 VAL A N 1
ATOM 1906 C CA . VAL A 1 243 ? 6.640 18.234 -22.430 1.00 94.31 243 VAL A CA 1
ATOM 1907 C C . VAL A 1 243 ? 5.592 19.222 -22.941 1.00 94.31 243 VAL A C 1
ATOM 1909 O O . VAL A 1 243 ? 5.197 20.126 -22.203 1.00 94.31 243 VAL A O 1
ATOM 1912 N N . VAL A 1 244 ? 5.087 19.036 -24.166 1.00 93.75 244 VAL A N 1
ATOM 1913 C CA . VAL A 1 244 ? 4.027 19.889 -24.730 1.00 93.75 244 VAL A CA 1
ATOM 1914 C C . VAL A 1 244 ? 2.745 19.801 -23.899 1.00 93.75 244 VAL A C 1
ATOM 1916 O O . VAL A 1 244 ? 2.159 20.835 -23.573 1.00 93.75 244 VAL A O 1
ATOM 1919 N N . LEU A 1 245 ? 2.324 18.596 -23.504 1.00 93.06 245 LEU A N 1
ATOM 1920 C CA . LEU A 1 245 ? 1.144 18.395 -22.659 1.00 93.06 245 LEU A CA 1
ATOM 1921 C C . LEU A 1 245 ? 1.317 19.026 -21.274 1.00 93.06 245 LEU A C 1
ATOM 1923 O O . LEU A 1 245 ? 0.400 19.699 -20.799 1.00 93.06 245 LEU A O 1
ATOM 1927 N N . TYR A 1 246 ? 2.484 18.876 -20.642 1.00 92.00 246 TYR A N 1
ATOM 1928 C CA . TYR A 1 246 ? 2.780 19.544 -19.377 1.00 92.00 246 TYR A CA 1
ATOM 1929 C C . TYR A 1 246 ? 2.689 21.060 -19.534 1.00 92.00 246 TYR A C 1
ATOM 1931 O O . TYR A 1 246 ? 1.949 21.700 -18.790 1.00 92.00 246 TYR A O 1
ATOM 1939 N N . LEU A 1 247 ? 3.365 21.646 -20.525 1.00 90.69 247 LEU A N 1
ATOM 1940 C CA . LEU A 1 247 ? 3.301 23.089 -20.771 1.00 90.69 247 LEU A CA 1
ATOM 1941 C C . LEU A 1 247 ? 1.863 23.567 -21.006 1.00 90.69 247 LEU A C 1
ATOM 1943 O O . LEU A 1 247 ? 1.464 24.578 -20.430 1.00 90.69 247 LEU A O 1
ATOM 1947 N N . LEU A 1 248 ? 1.063 22.818 -21.768 1.00 90.56 248 LEU A N 1
ATOM 1948 C CA . LEU A 1 248 ? -0.348 23.123 -22.000 1.00 90.56 248 LEU A CA 1
ATOM 1949 C C . LEU A 1 248 ? -1.157 23.121 -20.697 1.00 90.56 248 LEU A C 1
ATOM 1951 O O . LEU A 1 248 ? -1.934 24.045 -20.462 1.00 90.56 248 LEU A O 1
ATOM 1955 N N . VAL A 1 249 ? -0.971 22.125 -19.829 1.00 89.62 249 VAL A N 1
ATOM 1956 C CA . VAL A 1 249 ? -1.662 22.061 -18.530 1.00 89.62 249 VAL A CA 1
ATOM 1957 C C . VAL A 1 249 ? -1.232 23.215 -17.626 1.00 89.62 249 VAL A C 1
ATOM 1959 O O . VAL A 1 249 ? -2.083 23.897 -17.057 1.00 89.62 249 VAL A O 1
ATOM 1962 N N . PHE A 1 250 ? 0.072 23.477 -17.514 1.00 83.94 250 PHE A N 1
ATOM 1963 C CA . PHE A 1 250 ? 0.595 24.548 -16.664 1.00 83.94 250 PHE A CA 1
ATOM 1964 C C . PHE A 1 250 ? 0.227 25.945 -17.162 1.00 83.94 250 PHE A C 1
ATOM 1966 O O . PHE A 1 250 ? 0.036 26.831 -16.334 1.00 83.94 250 PHE A O 1
ATOM 1973 N N . TYR A 1 251 ? 0.058 26.135 -18.472 1.00 84.38 251 TYR A N 1
ATOM 1974 C CA . TYR A 1 251 ? -0.440 27.388 -19.040 1.00 84.38 251 TYR A CA 1
ATOM 1975 C C . TYR A 1 251 ? -1.872 27.715 -18.581 1.00 84.38 251 TYR A C 1
ATOM 1977 O O . TYR A 1 251 ? -2.206 28.878 -18.380 1.00 84.38 251 TYR A O 1
ATOM 1985 N N . HIS A 1 252 ? -2.711 26.694 -18.373 1.00 84.44 252 HIS A N 1
ATOM 1986 C CA . HIS A 1 252 ? -4.108 26.858 -17.952 1.00 84.44 252 HIS A CA 1
ATOM 1987 C C . HIS A 1 252 ? -4.313 26.792 -16.430 1.00 84.44 252 HIS A C 1
ATOM 1989 O O . HIS A 1 252 ? -5.424 27.030 -15.951 1.00 84.44 252 HIS A O 1
ATOM 1995 N N . LEU A 1 253 ? -3.279 26.449 -15.656 1.00 78.88 253 LEU A N 1
ATOM 1996 C CA . LEU A 1 253 ? -3.369 26.425 -14.200 1.00 78.88 253 LEU A CA 1
ATOM 1997 C C . LEU A 1 253 ? -3.331 27.860 -13.651 1.00 78.88 253 LEU A C 1
ATOM 1999 O O . LEU A 1 253 ? -2.450 28.632 -14.034 1.00 78.88 253 LEU A O 1
ATOM 2003 N N . PRO A 1 254 ? -4.228 28.232 -12.715 1.00 71.88 254 PRO A N 1
ATOM 2004 C CA . PRO A 1 254 ? -4.125 29.521 -12.047 1.00 71.88 254 PRO A CA 1
ATOM 2005 C C . PRO A 1 254 ? -2.774 29.606 -11.342 1.00 71.88 254 PRO A C 1
ATOM 2007 O O . PRO A 1 254 ? -2.290 28.605 -10.802 1.00 71.88 254 PRO A O 1
ATOM 2010 N N . GLN A 1 255 ? -2.183 30.800 -11.315 1.00 63.69 255 GLN A N 1
ATOM 2011 C CA . GLN A 1 255 ? -0.973 31.089 -10.546 1.00 63.69 255 GLN A CA 1
ATOM 2012 C C . GLN A 1 255 ? -1.301 31.063 -9.043 1.00 63.69 255 GLN A C 1
ATOM 2014 O O . GLN A 1 255 ? -1.282 32.085 -8.363 1.00 63.69 255 GLN A O 1
ATOM 2019 N N . PHE A 1 256 ? -1.697 29.904 -8.514 1.00 54.06 256 PHE A N 1
ATOM 2020 C CA . PHE A 1 256 ? -1.984 29.760 -7.099 1.00 54.06 256 PHE A CA 1
ATOM 2021 C C . PHE A 1 256 ? -0.703 29.950 -6.296 1.00 54.06 256 PHE A C 1
ATOM 2023 O O . PHE A 1 256 ? 0.354 29.394 -6.605 1.00 54.06 256 PHE A O 1
ATOM 2030 N N . SER A 1 257 ? -0.871 30.769 -5.262 1.00 46.19 257 SER A N 1
ATOM 2031 C CA . SER A 1 257 ? 0.120 31.281 -4.334 1.00 46.19 257 SER A CA 1
ATOM 2032 C C . SER A 1 257 ? 1.156 30.257 -3.883 1.00 46.19 257 SER A C 1
ATOM 2034 O O . SER A 1 257 ? 0.823 29.140 -3.484 1.00 46.19 257 SER A O 1
ATOM 2036 N N . ASN A 1 258 ? 2.391 30.745 -3.852 1.00 47.47 258 ASN A N 1
ATOM 2037 C CA . ASN A 1 258 ? 3.561 30.311 -3.099 1.00 47.47 258 ASN A CA 1
ATOM 2038 C C . ASN A 1 258 ? 3.252 29.750 -1.694 1.00 47.47 258 ASN A C 1
ATOM 2040 O O . ASN A 1 258 ? 3.599 30.358 -0.684 1.00 47.47 258 ASN A O 1
ATOM 2044 N N . ILE A 1 259 ? 2.691 28.544 -1.591 1.00 49.88 259 ILE A N 1
ATOM 2045 C CA . ILE A 1 259 ? 3.008 27.676 -0.453 1.00 49.88 259 ILE A CA 1
ATOM 2046 C C . ILE A 1 259 ? 4.397 27.123 -0.766 1.00 49.88 259 ILE A C 1
ATOM 2048 O O . ILE A 1 259 ? 4.560 25.991 -1.221 1.00 49.88 259 ILE A O 1
ATOM 2052 N N . GLU A 1 260 ? 5.402 27.986 -0.616 1.00 52.34 260 GLU A N 1
ATOM 2053 C CA . GLU A 1 260 ? 6.800 27.589 -0.611 1.00 52.34 260 GLU A CA 1
ATOM 2054 C C . GLU A 1 260 ? 7.020 26.730 0.637 1.00 52.34 260 GLU A C 1
ATOM 2056 O O . GLU A 1 260 ? 7.441 27.202 1.695 1.00 52.34 260 GLU A O 1
ATOM 2061 N N . GLU A 1 261 ? 6.737 25.434 0.533 1.00 55.03 261 GLU A N 1
ATOM 2062 C CA . GLU A 1 261 ? 7.408 24.477 1.396 1.00 55.03 261 GLU A CA 1
ATOM 2063 C C . GLU A 1 261 ? 8.885 24.515 1.009 1.00 55.03 261 GLU A C 1
ATOM 2065 O O . GLU A 1 261 ? 9.320 23.832 0.084 1.00 55.03 261 GLU A O 1
ATOM 2070 N N . LYS A 1 262 ? 9.658 25.372 1.689 1.00 56.25 262 LYS A N 1
ATOM 2071 C CA . LYS A 1 262 ? 11.115 25.374 1.556 1.00 56.25 262 LYS A CA 1
ATOM 2072 C C . LYS A 1 262 ? 11.591 23.926 1.716 1.00 56.25 262 LYS A C 1
ATOM 2074 O O . LYS A 1 262 ? 11.195 23.306 2.711 1.00 56.25 262 LYS A O 1
ATOM 2079 N N . PRO A 1 263 ? 12.414 23.386 0.798 1.00 56.06 263 PRO A N 1
ATOM 2080 C CA . PRO A 1 263 ? 12.978 22.054 0.955 1.00 56.06 263 PRO A CA 1
ATOM 2081 C C . PRO A 1 263 ? 13.825 22.058 2.229 1.00 56.06 263 PRO A C 1
ATOM 2083 O O . PRO A 1 263 ? 14.949 22.554 2.264 1.00 56.06 263 PRO A O 1
ATOM 2086 N N . ARG A 1 264 ? 13.244 21.591 3.335 1.00 62.69 264 ARG A N 1
ATOM 2087 C CA . ARG A 1 264 ? 13.963 21.447 4.596 1.00 62.69 264 ARG A CA 1
ATOM 2088 C C . ARG A 1 264 ? 14.797 20.184 4.473 1.00 62.69 264 ARG A C 1
ATOM 2090 O O . ARG A 1 264 ? 14.245 19.100 4.288 1.00 62.69 264 ARG A O 1
ATOM 2097 N N . PHE A 1 265 ? 16.113 20.327 4.604 1.00 59.47 265 PHE A N 1
ATOM 2098 C CA . PHE A 1 265 ? 17.054 19.203 4.576 1.00 59.47 265 PHE A CA 1
ATOM 2099 C C . PHE A 1 265 ? 16.660 18.094 5.567 1.00 59.47 265 PHE A C 1
ATOM 2101 O O . PHE A 1 265 ? 16.736 16.919 5.231 1.00 59.47 265 PHE A O 1
ATOM 2108 N N . PHE A 1 266 ? 16.109 18.463 6.727 1.00 67.56 266 PHE A N 1
ATOM 2109 C CA . PHE A 1 266 ? 15.627 17.534 7.756 1.00 67.56 266 PHE A CA 1
ATOM 2110 C C . PHE A 1 266 ? 14.111 17.285 7.704 1.00 67.56 266 PHE A C 1
ATOM 2112 O O . PHE A 1 266 ? 13.449 17.198 8.737 1.00 67.56 266 PHE A O 1
ATOM 2119 N N . SER A 1 267 ? 13.519 17.227 6.509 1.00 83.19 267 SER A N 1
ATOM 2120 C CA . SER A 1 267 ? 12.114 16.836 6.367 1.00 83.19 267 SER A CA 1
ATOM 2121 C C . SER A 1 267 ? 11.965 15.317 6.242 1.00 83.19 267 SER A C 1
ATOM 2123 O O . SER A 1 267 ? 12.808 14.646 5.648 1.00 83.19 267 SER A O 1
ATOM 2125 N N . VAL A 1 268 ? 10.840 14.780 6.729 1.00 84.81 268 VAL A N 1
ATOM 2126 C CA . VAL A 1 268 ? 10.467 13.364 6.535 1.00 84.81 268 VAL A CA 1
ATOM 2127 C C . VAL A 1 268 ? 10.464 12.993 5.047 1.00 84.81 268 VAL A C 1
ATOM 2129 O O . VAL A 1 268 ? 10.878 11.900 4.682 1.00 84.81 268 VAL A O 1
ATOM 2132 N N . LYS A 1 269 ? 10.069 13.926 4.172 1.00 85.69 269 LYS A N 1
ATOM 2133 C CA . LYS A 1 269 ? 10.048 13.724 2.716 1.00 85.69 269 LYS A CA 1
ATOM 2134 C C . LYS A 1 269 ? 11.450 13.515 2.151 1.00 85.69 269 LYS A C 1
ATOM 2136 O O . LYS A 1 269 ? 11.636 12.643 1.310 1.00 85.69 269 LYS A O 1
ATOM 2141 N N . THR A 1 270 ? 12.425 14.290 2.627 1.00 87.50 270 THR A N 1
ATOM 2142 C CA . THR A 1 270 ? 13.829 14.167 2.218 1.00 87.50 270 THR A CA 1
ATOM 2143 C C . THR A 1 270 ? 14.382 12.808 2.632 1.00 87.50 270 THR A C 1
ATOM 2145 O O . THR A 1 270 ? 14.946 12.102 1.801 1.00 87.50 270 THR A O 1
ATOM 2148 N N . PHE A 1 271 ? 14.146 12.406 3.886 1.00 90.69 271 PHE A N 1
ATOM 2149 C CA . PHE A 1 271 ? 14.581 11.104 4.392 1.00 90.69 271 PHE A CA 1
ATOM 2150 C C . PHE A 1 271 ? 13.951 9.945 3.610 1.00 90.69 271 PHE A C 1
ATOM 2152 O O . PHE A 1 271 ? 14.663 9.046 3.178 1.00 90.69 271 PHE A O 1
ATOM 2159 N N . LEU A 1 272 ? 12.637 9.996 3.360 1.00 93.44 272 LEU A N 1
ATOM 2160 C CA . LEU A 1 272 ? 11.945 8.975 2.571 1.00 93.44 272 LEU A CA 1
ATOM 2161 C C . LEU A 1 272 ? 12.456 8.917 1.129 1.00 93.44 272 LEU A C 1
ATOM 2163 O O . LEU A 1 272 ? 12.727 7.830 0.638 1.00 93.44 272 LEU A O 1
ATOM 2167 N N . SER A 1 273 ? 12.636 10.063 0.467 1.00 92.56 273 SER A N 1
ATOM 2168 C CA . SER A 1 273 ? 13.102 10.117 -0.929 1.00 92.56 273 SER A CA 1
ATOM 2169 C C . SER A 1 273 ? 14.503 9.521 -1.086 1.00 92.56 273 SER A C 1
ATOM 2171 O O . SER A 1 273 ? 14.729 8.698 -1.970 1.00 92.56 273 SER A O 1
ATOM 2173 N N . ILE A 1 274 ? 15.429 9.887 -0.191 1.00 93.06 274 ILE A N 1
ATOM 2174 C CA . ILE A 1 274 ? 16.781 9.310 -0.158 1.00 93.06 274 ILE A CA 1
ATOM 2175 C C . ILE A 1 274 ? 16.710 7.816 0.178 1.00 93.06 274 ILE A C 1
ATOM 2177 O O . ILE A 1 274 ? 17.348 7.009 -0.492 1.00 93.06 274 ILE A O 1
ATOM 2181 N N . GLY A 1 275 ? 15.900 7.438 1.171 1.00 95.00 275 GLY A N 1
ATOM 2182 C CA . GLY A 1 275 ? 15.716 6.048 1.582 1.00 95.00 275 GLY A CA 1
ATOM 2183 C C . GLY A 1 275 ? 15.225 5.153 0.443 1.00 95.00 275 GLY A C 1
ATOM 2184 O O . GLY A 1 275 ? 15.777 4.075 0.243 1.00 95.00 275 GLY A O 1
ATOM 2185 N N . ILE A 1 276 ? 14.253 5.609 -0.353 1.00 96.75 276 ILE A N 1
ATOM 2186 C CA . ILE A 1 276 ? 13.771 4.889 -1.546 1.00 96.75 276 ILE A CA 1
ATOM 2187 C C . ILE A 1 276 ? 14.877 4.762 -2.586 1.00 96.75 276 ILE A C 1
ATOM 2189 O O . ILE A 1 276 ? 15.083 3.670 -3.103 1.00 96.75 276 ILE A O 1
ATOM 2193 N N . GLY A 1 277 ? 15.594 5.853 -2.878 1.00 95.12 277 GLY A N 1
ATOM 2194 C CA . GLY A 1 277 ? 16.687 5.835 -3.850 1.00 95.12 277 GLY A CA 1
ATOM 2195 C C . GLY A 1 277 ? 17.763 4.814 -3.477 1.00 95.12 277 GLY A C 1
ATOM 2196 O O . GLY A 1 277 ? 18.139 3.988 -4.307 1.00 95.12 277 GLY A O 1
ATOM 2197 N N . ILE A 1 278 ? 18.190 4.805 -2.209 1.00 95.12 278 ILE A N 1
ATOM 2198 C CA . ILE A 1 278 ? 19.146 3.820 -1.681 1.00 95.12 278 ILE A CA 1
ATOM 2199 C C . ILE A 1 278 ? 18.565 2.408 -1.767 1.00 95.12 278 ILE A C 1
ATOM 2201 O O . ILE A 1 278 ? 19.238 1.507 -2.253 1.00 95.12 278 ILE A O 1
ATOM 2205 N N . THR A 1 279 ? 17.313 2.216 -1.346 1.00 95.06 279 THR A N 1
ATOM 2206 C CA . THR A 1 279 ? 16.653 0.901 -1.362 1.00 95.06 279 THR A CA 1
ATOM 2207 C C . THR A 1 279 ? 16.604 0.325 -2.774 1.00 95.06 279 THR A C 1
ATOM 2209 O O . THR A 1 279 ? 17.040 -0.801 -2.984 1.00 95.06 279 THR A O 1
ATOM 2212 N N . ILE A 1 280 ? 16.138 1.099 -3.759 1.00 95.50 280 ILE A N 1
ATOM 2213 C CA . ILE A 1 280 ? 16.064 0.657 -5.159 1.00 95.50 280 ILE A CA 1
ATOM 2214 C C . ILE A 1 280 ? 17.464 0.393 -5.721 1.00 95.50 280 ILE A C 1
ATOM 22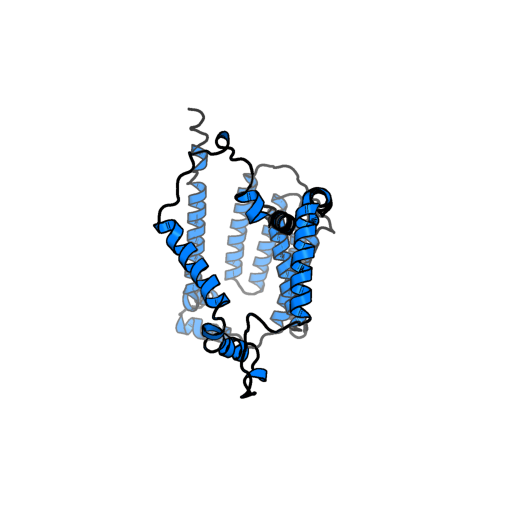16 O O . ILE A 1 280 ? 17.653 -0.594 -6.422 1.00 95.50 280 ILE A O 1
ATOM 2220 N N . THR A 1 281 ? 18.451 1.225 -5.380 1.00 93.25 281 THR A N 1
ATOM 2221 C CA . THR A 1 281 ? 19.843 1.013 -5.809 1.00 93.25 281 THR A CA 1
ATOM 2222 C C . THR A 1 281 ? 20.395 -0.302 -5.259 1.00 93.25 281 THR A C 1
ATOM 2224 O O . THR A 1 281 ? 20.967 -1.084 -6.011 1.00 93.25 281 THR A O 1
ATOM 2227 N N . LEU A 1 282 ? 20.184 -0.589 -3.971 1.00 92.06 282 LEU A N 1
ATOM 2228 C CA . LEU A 1 282 ? 20.613 -1.846 -3.352 1.00 92.06 282 LEU A CA 1
ATOM 2229 C C . LEU A 1 282 ? 19.905 -3.056 -3.967 1.00 92.06 282 LEU A C 1
ATOM 2231 O O . LEU A 1 282 ? 20.562 -4.054 -4.248 1.00 92.06 282 LEU A O 1
ATOM 2235 N N . VAL A 1 283 ? 18.596 -2.957 -4.226 1.00 92.12 283 VAL A N 1
ATOM 2236 C CA . VAL A 1 283 ? 17.844 -4.008 -4.931 1.00 92.12 283 VAL A CA 1
ATOM 2237 C C . VAL A 1 283 ? 18.414 -4.235 -6.327 1.00 92.12 283 VAL A C 1
ATOM 2239 O O . VAL A 1 283 ? 18.646 -5.379 -6.695 1.00 92.12 283 VAL A O 1
ATOM 2242 N N . ALA A 1 284 ? 18.669 -3.173 -7.094 1.00 90.75 284 ALA A N 1
ATOM 2243 C CA . ALA A 1 284 ? 19.207 -3.284 -8.447 1.00 90.75 284 ALA A CA 1
ATOM 2244 C C . ALA A 1 284 ? 20.599 -3.935 -8.460 1.00 90.75 284 ALA A C 1
ATOM 2246 O O . ALA A 1 284 ? 20.843 -4.829 -9.267 1.00 90.75 284 ALA A O 1
ATOM 2247 N N . LEU A 1 285 ? 21.486 -3.539 -7.539 1.00 88.25 285 LEU A N 1
ATOM 2248 C CA . LEU A 1 285 ? 22.821 -4.132 -7.409 1.00 88.25 285 LEU A CA 1
ATOM 2249 C C . LEU A 1 285 ? 22.759 -5.603 -6.969 1.00 88.25 285 LEU A C 1
ATOM 2251 O O . LEU A 1 285 ? 23.477 -6.431 -7.518 1.00 88.25 285 LEU A O 1
ATOM 2255 N N . SER A 1 286 ? 21.875 -5.940 -6.026 1.00 87.50 286 SER A N 1
ATOM 2256 C CA . SER A 1 286 ? 21.669 -7.318 -5.554 1.00 87.50 286 SER A CA 1
ATOM 2257 C C . SER A 1 286 ? 21.064 -8.218 -6.644 1.00 87.50 286 SER A C 1
ATOM 2259 O O . SER A 1 286 ? 21.500 -9.350 -6.847 1.00 87.50 286 SER A O 1
ATOM 2261 N N . ALA A 1 287 ? 20.094 -7.706 -7.406 1.00 87.00 287 ALA A N 1
ATOM 2262 C CA . ALA A 1 287 ? 19.452 -8.438 -8.496 1.00 87.00 287 ALA A CA 1
ATOM 2263 C C . ALA A 1 287 ? 20.396 -8.677 -9.687 1.00 87.00 287 ALA A C 1
ATOM 2265 O O . ALA A 1 287 ? 20.309 -9.713 -10.340 1.00 87.00 287 ALA A O 1
ATOM 2266 N N . TYR A 1 288 ? 21.306 -7.740 -9.968 1.00 83.12 288 TYR A N 1
ATOM 2267 C CA . TYR A 1 288 ? 22.277 -7.887 -11.055 1.00 83.12 288 TYR A CA 1
ATOM 2268 C C . TYR A 1 288 ? 23.256 -9.046 -10.811 1.00 83.12 288 TYR A C 1
ATOM 2270 O O . TYR A 1 288 ? 23.583 -9.780 -11.741 1.00 83.12 288 TYR A O 1
ATOM 2278 N N . ASP A 1 289 ? 23.677 -9.254 -9.561 1.00 71.56 289 ASP A N 1
ATOM 2279 C CA . ASP A 1 289 ? 24.638 -10.308 -9.199 1.00 71.56 289 ASP A CA 1
ATOM 2280 C C . ASP A 1 289 ? 24.010 -11.720 -9.141 1.00 71.56 289 ASP A C 1
ATOM 2282 O O . ASP A 1 289 ? 24.713 -12.724 -9.089 1.00 71.56 289 ASP A O 1
ATOM 2286 N N . THR A 1 290 ? 22.677 -11.837 -9.175 1.00 69.31 290 THR A N 1
ATOM 2287 C CA . THR A 1 290 ? 21.947 -13.087 -8.871 1.00 69.31 290 THR A CA 1
ATOM 2288 C C . THR A 1 290 ? 21.371 -13.810 -10.096 1.00 69.31 290 THR A C 1
ATOM 2290 O O . THR A 1 290 ? 20.346 -14.487 -10.012 1.00 69.31 290 THR A O 1
ATOM 2293 N N . THR A 1 291 ? 22.019 -13.723 -11.261 1.00 66.19 291 THR A N 1
ATOM 2294 C CA . THR A 1 291 ? 21.546 -14.442 -12.460 1.00 66.19 291 THR A CA 1
ATOM 2295 C C . THR A 1 291 ? 21.822 -15.952 -12.363 1.00 66.19 291 THR A C 1
ATOM 2297 O O . THR A 1 291 ? 22.943 -16.418 -12.527 1.00 66.19 291 THR A O 1
ATOM 2300 N N . PHE A 1 292 ? 20.778 -16.738 -12.074 1.00 67.44 292 PHE A N 1
ATOM 2301 C CA . PHE A 1 292 ? 20.867 -18.202 -11.929 1.00 67.44 292 PHE A CA 1
ATOM 2302 C C . PHE A 1 292 ? 20.736 -18.982 -13.249 1.00 67.44 292 PHE A C 1
ATOM 2304 O O . PHE A 1 292 ? 21.062 -20.167 -13.283 1.00 67.44 292 PHE A O 1
ATOM 2311 N N . TYR A 1 293 ? 20.234 -18.349 -14.313 1.00 79.81 293 TYR A N 1
ATOM 2312 C CA . TYR A 1 293 ? 19.912 -19.000 -15.585 1.00 79.81 293 TYR A CA 1
ATOM 2313 C C . TYR A 1 293 ? 20.404 -18.179 -16.773 1.00 79.81 293 TYR A C 1
ATOM 2315 O O . TYR A 1 293 ? 20.396 -16.947 -16.729 1.00 79.81 293 TYR A O 1
ATOM 2323 N N . ASP A 1 294 ? 20.761 -18.877 -17.850 1.00 83.19 294 ASP A N 1
ATOM 2324 C CA . ASP A 1 294 ? 21.123 -18.254 -19.117 1.00 83.19 294 ASP A CA 1
ATOM 2325 C C . ASP A 1 294 ? 19.938 -17.501 -19.743 1.00 83.19 294 ASP A C 1
ATOM 2327 O O . ASP A 1 294 ? 18.764 -17.839 -19.562 1.00 83.19 294 ASP A O 1
ATOM 2331 N N . SER A 1 295 ? 20.255 -16.461 -20.513 1.00 87.00 295 SER A N 1
ATOM 2332 C CA . SER A 1 295 ? 19.256 -15.634 -21.186 1.00 87.00 295 SER A CA 1
ATOM 2333 C C . SER A 1 295 ? 18.509 -16.407 -22.278 1.00 87.00 295 SER A C 1
ATOM 2335 O O . SER A 1 295 ? 19.111 -17.026 -23.155 1.00 87.00 295 SER A O 1
ATOM 2337 N N . ILE A 1 296 ? 17.183 -16.247 -22.326 1.00 92.06 296 ILE A N 1
ATOM 2338 C CA . ILE A 1 296 ? 16.336 -16.747 -23.424 1.00 92.06 296 ILE A CA 1
ATOM 2339 C C . ILE A 1 296 ? 16.521 -15.967 -24.741 1.00 92.06 296 ILE A C 1
ATOM 2341 O O . ILE A 1 296 ? 15.903 -16.300 -25.751 1.00 92.06 296 ILE A O 1
ATOM 2345 N N . SER A 1 297 ? 17.359 -14.923 -24.758 1.00 91.44 297 SER A N 1
ATOM 2346 C CA . SER A 1 297 ? 17.590 -14.077 -25.937 1.00 91.44 297 SER A CA 1
ATOM 2347 C C . SER A 1 297 ? 18.085 -14.857 -27.153 1.00 91.44 297 SER A C 1
ATOM 2349 O O . SER A 1 297 ? 17.753 -14.485 -28.277 1.00 91.44 297 SER A O 1
ATOM 2351 N N . GLN A 1 298 ? 18.834 -15.945 -26.943 1.00 92.81 298 GLN A N 1
ATOM 2352 C CA . GLN A 1 298 ? 19.377 -16.754 -28.035 1.00 92.81 298 GLN A CA 1
ATOM 2353 C C . GLN A 1 298 ? 18.268 -17.357 -28.907 1.00 92.81 298 GLN A C 1
ATOM 2355 O O . GLN A 1 298 ? 18.351 -17.304 -30.132 1.00 92.81 298 GLN A O 1
ATOM 2360 N N . TYR A 1 299 ? 17.175 -17.819 -28.289 1.00 94.00 299 TYR A N 1
ATOM 2361 C CA . TYR A 1 299 ? 16.013 -18.329 -29.016 1.00 94.00 299 TYR A CA 1
ATOM 2362 C C . TYR A 1 299 ? 15.429 -17.275 -29.966 1.00 94.00 299 TYR A C 1
ATOM 2364 O O . TYR A 1 299 ? 15.139 -17.579 -31.122 1.00 94.00 299 TYR A O 1
ATOM 2372 N N . TYR A 1 300 ? 15.291 -16.028 -29.509 1.00 94.56 300 TYR A N 1
ATOM 2373 C CA . TYR A 1 300 ? 14.771 -14.956 -30.356 1.00 94.56 300 TYR A CA 1
ATOM 2374 C C . TYR A 1 300 ? 15.738 -14.620 -31.491 1.00 94.56 300 TYR A C 1
ATOM 2376 O O . TYR A 1 300 ? 15.299 -14.477 -32.629 1.00 94.56 300 TYR A O 1
ATOM 2384 N N . ILE A 1 301 ? 17.045 -14.560 -31.225 1.00 93.69 301 ILE A N 1
ATOM 2385 C CA . ILE A 1 301 ? 18.059 -14.308 -32.263 1.00 93.69 301 ILE A CA 1
ATOM 2386 C C . ILE A 1 301 ? 17.980 -15.370 -33.371 1.00 93.69 301 ILE A C 1
ATOM 2388 O O . ILE A 1 301 ? 17.965 -15.022 -34.552 1.00 93.69 301 ILE A O 1
ATOM 2392 N N . ASP A 1 302 ? 17.852 -16.645 -33.002 1.00 94.12 302 ASP A N 1
ATOM 2393 C CA . ASP A 1 302 ? 17.891 -17.758 -33.953 1.00 94.12 302 ASP A CA 1
ATOM 2394 C C . ASP A 1 302 ? 16.598 -17.935 -34.764 1.00 94.12 302 ASP A C 1
ATOM 2396 O O . ASP A 1 302 ? 16.649 -18.459 -35.884 1.00 94.12 302 ASP A O 1
ATOM 2400 N N . ASN A 1 303 ? 15.453 -17.502 -34.219 1.00 94.31 303 ASN A N 1
ATOM 2401 C CA . ASN A 1 303 ? 14.126 -17.758 -34.792 1.00 94.31 303 ASN A CA 1
ATOM 2402 C C . ASN A 1 303 ? 13.419 -16.517 -35.360 1.00 94.31 303 ASN A C 1
ATOM 2404 O O . ASN A 1 303 ? 12.466 -16.680 -36.116 1.00 94.31 303 ASN A O 1
ATOM 2408 N N . THR A 1 304 ? 13.892 -15.291 -35.091 1.00 94.75 304 THR A N 1
ATOM 2409 C CA . THR A 1 304 ? 13.253 -14.047 -35.589 1.00 94.75 304 THR A CA 1
ATOM 2410 C C . THR A 1 304 ? 13.037 -14.065 -37.104 1.00 94.75 304 THR A C 1
ATOM 2412 O O . THR A 1 304 ? 11.953 -13.742 -37.585 1.00 94.75 304 THR A O 1
ATOM 2415 N N . TYR A 1 305 ? 14.055 -14.453 -37.874 1.00 93.25 305 TYR A N 1
ATOM 2416 C CA . TYR A 1 305 ? 13.922 -14.504 -39.330 1.00 93.25 305 TYR A CA 1
ATOM 2417 C C . TYR A 1 305 ? 13.263 -15.800 -39.818 1.00 93.25 305 TYR A C 1
ATOM 2419 O O . TYR A 1 305 ? 12.516 -15.770 -40.790 1.00 93.25 305 TYR A O 1
ATOM 2427 N N . LYS A 1 306 ? 13.545 -16.933 -39.161 1.00 92.94 306 LYS A N 1
ATOM 2428 C CA . LYS A 1 306 ? 13.084 -18.258 -39.603 1.00 92.94 306 LYS A CA 1
ATOM 2429 C C . LYS A 1 306 ? 11.578 -18.437 -39.438 1.00 92.94 306 LYS A C 1
ATOM 2431 O O . LYS A 1 306 ? 10.935 -18.915 -40.363 1.00 92.94 306 LYS A O 1
ATOM 2436 N N . GLU A 1 307 ? 11.044 -18.025 -38.291 1.00 91.81 307 GLU A N 1
ATOM 2437 C CA . GLU A 1 307 ? 9.648 -18.270 -37.917 1.00 91.81 307 GLU A CA 1
ATOM 2438 C C . GLU A 1 307 ? 8.741 -17.071 -38.232 1.00 91.81 307 GLU A C 1
ATOM 2440 O O . GLU A 1 307 ? 7.610 -17.258 -38.662 1.00 91.81 307 GLU A O 1
ATOM 2445 N N . ALA A 1 308 ? 9.245 -15.838 -38.087 1.00 91.50 308 ALA A N 1
ATOM 2446 C CA . ALA A 1 308 ? 8.442 -14.614 -38.220 1.00 91.50 308 ALA A CA 1
ATOM 2447 C C . ALA A 1 308 ? 8.793 -13.753 -39.453 1.00 91.50 308 ALA A C 1
ATOM 2449 O O . ALA A 1 308 ? 8.236 -12.672 -39.647 1.00 91.50 308 ALA A O 1
ATOM 2450 N N . ALA A 1 309 ? 9.746 -14.193 -40.287 1.00 91.62 309 ALA A N 1
ATOM 2451 C CA . ALA A 1 309 ? 10.194 -13.500 -41.505 1.00 91.62 309 ALA A CA 1
ATOM 2452 C C . ALA A 1 309 ? 10.632 -12.027 -41.309 1.00 91.62 309 ALA A C 1
ATOM 2454 O O . ALA A 1 309 ? 10.674 -11.243 -42.262 1.00 91.62 309 ALA A O 1
ATOM 2455 N N . GLY A 1 310 ? 10.995 -11.633 -40.084 1.00 89.50 310 GLY A N 1
ATOM 2456 C CA . GLY A 1 310 ? 11.412 -10.273 -39.753 1.00 89.50 310 GLY A CA 1
ATOM 2457 C C . GLY A 1 310 ? 12.921 -10.139 -39.549 1.00 89.50 310 GLY A C 1
ATOM 2458 O O . GLY A 1 310 ? 13.617 -11.091 -39.209 1.00 89.50 310 GLY A O 1
ATOM 2459 N N . LYS A 1 311 ? 13.454 -8.930 -39.767 1.00 91.19 311 LYS A N 1
ATOM 2460 C CA . LYS A 1 311 ? 14.873 -8.601 -39.501 1.00 91.19 311 LYS A CA 1
ATOM 2461 C C . LYS A 1 311 ? 15.074 -7.764 -38.239 1.00 91.19 311 LYS A C 1
ATOM 2463 O O . LYS A 1 311 ? 16.152 -7.790 -37.656 1.00 91.19 311 LYS A O 1
ATOM 2468 N N . ASN A 1 312 ? 14.051 -7.015 -37.829 1.00 93.19 312 ASN A N 1
ATOM 2469 C CA . ASN A 1 312 ? 14.080 -6.247 -36.591 1.00 93.19 312 ASN A CA 1
ATOM 2470 C C . ASN A 1 312 ? 13.562 -7.126 -35.445 1.00 93.19 312 ASN A C 1
ATOM 2472 O O . ASN A 1 312 ? 12.356 -7.323 -35.316 1.00 93.19 312 ASN A O 1
ATOM 2476 N N . ILE A 1 313 ? 14.488 -7.634 -34.627 1.00 93.56 313 ILE A N 1
ATOM 2477 C CA . ILE A 1 313 ? 14.192 -8.530 -33.501 1.00 93.56 313 ILE A CA 1
ATOM 2478 C C . ILE A 1 313 ? 13.236 -7.871 -32.497 1.00 93.56 313 ILE A C 1
ATOM 2480 O O . ILE A 1 313 ? 12.303 -8.522 -32.041 1.00 93.56 313 ILE A O 1
ATOM 2484 N N . VAL A 1 314 ? 13.418 -6.582 -32.181 1.00 92.94 314 VAL A N 1
ATOM 2485 C CA . VAL A 1 314 ? 12.567 -5.868 -31.212 1.00 92.94 314 VAL A CA 1
ATOM 2486 C C . VAL A 1 314 ? 11.132 -5.810 -31.724 1.00 92.94 314 VAL A C 1
ATOM 2488 O O . VAL A 1 314 ? 10.214 -6.233 -31.026 1.00 92.94 314 VAL A O 1
ATOM 2491 N N . ASN A 1 315 ? 10.942 -5.351 -32.963 1.00 93.38 315 ASN A N 1
ATOM 2492 C CA . ASN A 1 315 ? 9.610 -5.262 -33.555 1.00 93.38 315 ASN A CA 1
ATOM 2493 C C . ASN A 1 315 ? 8.934 -6.637 -33.639 1.00 93.38 315 ASN A C 1
ATOM 2495 O O . ASN A 1 315 ? 7.779 -6.766 -33.255 1.00 93.38 315 ASN A O 1
ATOM 2499 N N . VAL A 1 316 ? 9.656 -7.672 -34.079 1.00 94.69 316 VAL A N 1
ATOM 2500 C CA . VAL A 1 316 ? 9.123 -9.042 -34.170 1.00 94.69 316 VAL A CA 1
ATOM 2501 C C . VAL A 1 316 ? 8.729 -9.590 -32.799 1.00 94.69 316 VAL A C 1
ATOM 2503 O O . VAL A 1 316 ? 7.681 -10.219 -32.681 1.00 94.69 316 VAL A O 1
ATOM 2506 N N . ILE A 1 317 ? 9.509 -9.326 -31.747 1.00 94.75 317 ILE A N 1
ATOM 2507 C CA . ILE A 1 317 ? 9.112 -9.706 -30.386 1.00 94.75 317 ILE A CA 1
ATOM 2508 C C . ILE A 1 317 ? 7.803 -9.012 -30.004 1.00 94.75 317 ILE A C 1
ATOM 2510 O O . ILE A 1 317 ? 6.909 -9.666 -29.480 1.00 94.75 317 ILE A O 1
ATOM 2514 N N . LEU A 1 318 ? 7.672 -7.716 -30.283 1.00 94.06 318 LEU A N 1
ATOM 2515 C CA . LEU A 1 318 ? 6.498 -6.933 -29.901 1.00 94.06 318 LEU A CA 1
ATOM 2516 C C . LEU A 1 318 ? 5.225 -7.331 -30.652 1.00 94.06 318 LEU A C 1
ATOM 2518 O O . LEU A 1 318 ? 4.158 -7.307 -30.048 1.00 94.06 318 LEU A O 1
ATOM 2522 N N . VAL A 1 319 ? 5.302 -7.674 -31.941 1.00 93.56 319 VAL A N 1
ATOM 2523 C CA . VAL A 1 319 ? 4.098 -7.942 -32.754 1.00 93.56 319 VAL A CA 1
ATOM 2524 C C . VAL A 1 319 ? 3.788 -9.422 -32.950 1.00 93.56 319 VAL A C 1
ATOM 2526 O O . VAL A 1 319 ? 2.626 -9.754 -33.160 1.00 93.56 319 VAL A O 1
ATOM 2529 N N . ASP A 1 320 ? 4.793 -10.297 -32.879 1.00 94.62 320 ASP A N 1
ATOM 2530 C CA . ASP A 1 320 ? 4.648 -11.726 -33.169 1.00 94.62 320 ASP A CA 1
ATOM 2531 C C . ASP A 1 320 ? 4.836 -12.559 -31.891 1.00 94.62 320 ASP A C 1
ATOM 2533 O O . ASP A 1 320 ? 3.853 -12.899 -31.230 1.00 94.62 320 ASP A O 1
ATOM 2537 N N . PHE A 1 321 ? 6.082 -12.768 -31.437 1.00 94.56 321 PHE A N 1
ATOM 2538 C CA . PHE A 1 321 ? 6.367 -13.646 -30.288 1.00 94.56 321 PHE A CA 1
ATOM 2539 C C . PHE A 1 321 ? 5.634 -13.238 -28.999 1.00 94.56 321 PHE A C 1
ATOM 2541 O O . PHE A 1 321 ? 5.255 -14.097 -28.204 1.00 94.56 321 PHE A O 1
ATOM 2548 N N . ARG A 1 322 ? 5.456 -11.932 -28.768 1.00 94.75 322 ARG A N 1
ATOM 2549 C CA . ARG A 1 322 ? 4.748 -11.354 -27.615 1.00 94.75 322 ARG A CA 1
ATOM 2550 C C . ARG A 1 322 ? 3.678 -10.342 -28.037 1.00 94.75 322 ARG A C 1
ATOM 2552 O O . ARG A 1 322 ? 3.356 -9.428 -27.280 1.00 94.75 322 ARG A O 1
ATOM 2559 N N . GLY A 1 323 ? 3.065 -10.559 -29.204 1.00 93.62 323 GLY A N 1
ATOM 2560 C CA . GLY A 1 323 ? 1.977 -9.727 -29.743 1.00 93.62 323 GLY A CA 1
ATOM 2561 C C . GLY A 1 323 ? 0.760 -9.573 -28.824 1.00 93.62 323 GLY A C 1
ATOM 2562 O O . GLY A 1 323 ? -0.009 -8.619 -28.930 1.00 93.62 323 GLY A O 1
ATOM 2563 N N . PHE A 1 324 ? 0.572 -10.499 -27.885 1.00 95.81 324 PHE A N 1
ATOM 2564 C CA . PHE A 1 324 ? -0.546 -10.438 -26.949 1.00 95.81 324 PHE A CA 1
ATOM 2565 C C . PHE A 1 324 ? -0.415 -9.293 -25.933 1.00 95.81 324 PHE A C 1
ATOM 2567 O O . PHE A 1 324 ? -1.415 -8.658 -25.599 1.00 95.81 324 PHE A O 1
ATOM 2574 N N . ASP A 1 325 ? 0.805 -8.981 -25.486 1.00 95.88 325 ASP A N 1
ATOM 2575 C CA . ASP A 1 325 ? 1.040 -7.881 -24.545 1.00 95.88 325 ASP A CA 1
ATOM 2576 C C . ASP A 1 325 ? 0.783 -6.527 -25.240 1.00 95.88 325 ASP A C 1
ATOM 2578 O O . ASP A 1 325 ? 0.091 -5.661 -24.696 1.00 95.88 325 ASP A O 1
ATOM 2582 N N . THR A 1 326 ? 1.222 -6.376 -26.498 1.00 94.75 326 THR A N 1
ATOM 2583 C CA . THR A 1 326 ? 1.039 -5.139 -27.283 1.00 94.75 326 THR A CA 1
ATOM 2584 C C . THR A 1 326 ? -0.415 -4.864 -27.669 1.00 94.75 326 THR A C 1
ATOM 2586 O O . THR A 1 326 ? -0.829 -3.700 -27.753 1.00 94.75 326 THR A O 1
ATOM 2589 N N . LEU A 1 327 ? -1.238 -5.906 -27.822 1.00 96.12 327 LEU A N 1
ATOM 2590 C CA . LEU A 1 327 ? -2.690 -5.763 -27.960 1.00 96.12 327 LEU A CA 1
ATOM 2591 C C . LEU A 1 327 ? -3.297 -5.038 -26.747 1.00 96.12 327 LEU A C 1
ATOM 2593 O O . LEU A 1 327 ? -4.117 -4.123 -26.905 1.00 96.12 327 LEU A O 1
ATOM 2597 N N . PHE A 1 328 ? -2.890 -5.409 -25.530 1.00 96.06 328 PHE A N 1
ATOM 2598 C CA . PHE A 1 328 ? -3.405 -4.778 -24.315 1.00 96.06 328 PHE A CA 1
ATOM 2599 C C . PHE A 1 328 ? -2.792 -3.409 -24.047 1.00 96.06 328 PHE A C 1
ATOM 2601 O O . PHE A 1 328 ? -3.519 -2.521 -23.608 1.00 96.06 328 PHE A O 1
ATOM 2608 N N . GLU A 1 329 ? -1.527 -3.174 -24.391 1.00 94.44 329 GLU A N 1
ATOM 2609 C CA . GLU A 1 329 ? -0.944 -1.825 -24.364 1.00 94.44 329 GLU A CA 1
ATOM 2610 C C . GLU A 1 329 ? -1.725 -0.861 -25.273 1.00 94.44 329 GLU A C 1
ATOM 2612 O O . GLU A 1 329 ? -2.133 0.223 -24.845 1.00 94.44 329 GLU A O 1
ATOM 2617 N N . THR A 1 330 ? -2.043 -1.289 -26.499 1.00 95.19 330 THR A N 1
ATOM 2618 C CA . THR A 1 330 ? -2.861 -0.502 -27.438 1.00 95.19 330 THR A CA 1
ATOM 2619 C C . THR A 1 330 ? -4.273 -0.276 -26.894 1.00 95.19 330 THR A C 1
ATOM 2621 O O . THR A 1 330 ? -4.825 0.822 -27.004 1.00 95.19 330 THR A O 1
ATOM 2624 N N . THR A 1 331 ? -4.851 -1.285 -26.238 1.00 97.44 331 THR A N 1
ATOM 2625 C CA . THR A 1 331 ? -6.157 -1.174 -25.572 1.00 97.44 331 THR A CA 1
ATOM 2626 C C . THR A 1 331 ? -6.124 -0.153 -24.429 1.00 97.44 331 THR A C 1
ATOM 2628 O O . THR A 1 331 ? -7.041 0.661 -24.311 1.00 97.44 331 THR A O 1
ATOM 2631 N N . VAL A 1 332 ? -5.060 -0.120 -23.620 1.00 97.75 332 VAL A N 1
ATOM 2632 C CA . VAL A 1 332 ? -4.871 0.883 -22.556 1.00 97.75 332 VAL A CA 1
ATOM 2633 C C . VAL A 1 332 ? -4.799 2.293 -23.145 1.00 97.75 332 VAL A C 1
ATOM 2635 O O . VAL A 1 332 ? -5.477 3.192 -22.643 1.00 97.75 332 VAL A O 1
ATOM 2638 N N . LEU A 1 333 ? -4.057 2.498 -24.239 1.00 96.06 333 LEU A N 1
ATOM 2639 C CA . LEU A 1 333 ? -3.997 3.792 -24.933 1.00 96.06 333 LEU A CA 1
ATOM 2640 C C . LEU A 1 333 ? -5.359 4.213 -25.504 1.00 96.06 333 LEU A C 1
ATOM 2642 O O . LEU A 1 333 ? -5.734 5.387 -25.407 1.00 96.06 333 LEU A O 1
ATOM 2646 N N . ALA A 1 334 ? -6.132 3.271 -26.050 1.00 97.88 334 ALA A N 1
ATOM 2647 C CA . ALA A 1 334 ? -7.490 3.526 -26.524 1.00 97.88 334 ALA A CA 1
ATOM 2648 C C . ALA A 1 334 ? -8.417 3.950 -25.372 1.00 97.88 334 ALA A C 1
ATOM 2650 O O . ALA A 1 334 ? -9.112 4.964 -25.477 1.00 97.88 334 ALA A O 1
ATOM 2651 N N . ILE A 1 335 ? -8.381 3.237 -24.241 1.00 98.00 335 ILE A N 1
ATOM 2652 C CA . ILE A 1 335 ? -9.167 3.566 -23.043 1.00 98.00 335 ILE A CA 1
ATOM 2653 C C . ILE A 1 335 ? -8.759 4.932 -22.483 1.00 98.00 335 ILE A C 1
ATOM 2655 O O . ILE A 1 335 ? -9.631 5.743 -22.173 1.00 98.00 335 ILE A O 1
ATOM 2659 N N . ALA A 1 336 ? -7.460 5.225 -22.391 1.00 97.06 336 ALA A N 1
ATOM 2660 C CA . ALA A 1 336 ? -6.967 6.523 -21.936 1.00 97.06 336 ALA A CA 1
ATOM 2661 C C . ALA A 1 336 ? -7.457 7.656 -22.851 1.00 97.06 336 ALA A C 1
ATOM 2663 O O . ALA A 1 336 ? -7.949 8.675 -22.364 1.00 97.06 336 ALA A O 1
ATOM 2664 N N . SER A 1 337 ? -7.411 7.452 -24.170 1.00 96.25 337 SER A N 1
ATOM 2665 C CA . SER A 1 337 ? -7.884 8.423 -25.163 1.00 96.25 337 SER A CA 1
ATOM 2666 C C . SER A 1 337 ? -9.389 8.688 -25.042 1.00 96.25 337 SER A C 1
ATOM 2668 O O . SER A 1 337 ? -9.815 9.845 -24.980 1.00 96.25 337 SER A O 1
ATOM 2670 N N . ILE A 1 338 ? -10.203 7.631 -24.930 1.00 97.31 338 ILE A N 1
ATOM 2671 C CA . ILE A 1 338 ? -11.655 7.734 -24.709 1.00 97.31 338 ILE A CA 1
ATOM 2672 C C . ILE A 1 338 ? -11.949 8.399 -23.358 1.00 97.31 338 ILE A C 1
ATOM 2674 O O . ILE A 1 338 ? -12.842 9.243 -23.271 1.00 97.31 338 ILE A O 1
ATOM 2678 N N . GLY A 1 339 ? -11.188 8.072 -22.312 1.00 96.69 339 GLY A N 1
ATOM 2679 C CA . GLY A 1 339 ? -11.307 8.667 -20.982 1.00 96.69 339 GLY A CA 1
ATOM 2680 C C . GLY A 1 339 ? -11.035 10.170 -20.995 1.00 96.69 339 GLY A C 1
ATOM 2681 O O . GLY A 1 339 ? -11.852 10.943 -20.496 1.00 96.69 339 GLY A O 1
ATOM 2682 N N . ILE A 1 340 ? -9.944 10.604 -21.635 1.00 93.69 340 ILE A N 1
ATOM 2683 C CA . ILE A 1 340 ? -9.612 12.026 -21.820 1.00 93.69 340 ILE A CA 1
ATOM 2684 C C . ILE A 1 340 ? -10.721 12.734 -22.604 1.00 93.69 340 ILE A C 1
ATOM 2686 O O . ILE A 1 340 ? -11.224 13.769 -22.158 1.00 93.69 340 ILE A O 1
ATOM 2690 N N . PHE A 1 341 ? -11.159 12.168 -23.733 1.00 95.00 341 PHE A N 1
ATOM 2691 C CA . PHE A 1 341 ? -12.249 12.733 -24.532 1.00 95.00 341 PHE A CA 1
ATOM 2692 C C . PHE A 1 341 ? -13.538 12.881 -23.714 1.00 95.00 341 PHE A C 1
ATOM 2694 O O . PHE A 1 341 ? -14.171 13.941 -23.726 1.00 95.00 341 PHE A O 1
ATOM 2701 N N . THR A 1 342 ? -13.891 11.848 -22.949 1.00 95.19 342 THR A N 1
ATOM 2702 C CA . THR A 1 342 ? -15.083 11.832 -22.099 1.00 95.19 342 THR A CA 1
ATOM 2703 C C . THR A 1 342 ? -14.980 12.873 -20.992 1.00 95.19 342 THR A C 1
ATOM 2705 O O . THR A 1 342 ? -15.910 13.653 -20.833 1.00 95.19 342 THR A O 1
ATOM 2708 N N . MET A 1 343 ? -13.853 12.986 -20.282 1.00 92.69 343 MET A N 1
ATOM 2709 C CA . MET A 1 343 ? -13.659 14.018 -19.250 1.00 92.69 343 MET A CA 1
ATOM 2710 C C . MET A 1 343 ? -13.760 15.444 -19.811 1.00 92.69 343 MET A C 1
ATOM 2712 O O . MET A 1 343 ? -14.290 16.341 -19.154 1.00 92.69 343 MET A O 1
ATOM 2716 N N . ILE A 1 344 ? -13.285 15.669 -21.040 1.00 90.12 344 ILE A N 1
ATOM 2717 C CA . ILE A 1 344 ? -13.359 16.981 -21.695 1.00 90.12 344 ILE A CA 1
ATOM 2718 C C . ILE A 1 344 ? -14.797 17.309 -22.127 1.00 90.12 344 ILE A C 1
ATOM 2720 O O . ILE A 1 344 ? -15.246 18.446 -21.944 1.00 90.12 344 ILE A O 1
ATOM 2724 N N . LYS A 1 345 ? -15.521 16.342 -22.706 1.00 90.38 345 LYS A N 1
ATOM 2725 C CA . LYS A 1 345 ? -16.866 16.544 -23.276 1.00 90.38 345 LYS A CA 1
ATOM 2726 C C . LYS A 1 345 ? -17.985 16.449 -22.241 1.00 90.38 345 LYS A C 1
ATOM 2728 O O . LYS A 1 345 ? -18.917 17.253 -22.272 1.00 90.38 345 LYS A O 1
ATOM 2733 N N . LEU A 1 346 ? -17.899 15.499 -21.318 1.00 86.12 346 LEU A N 1
ATOM 2734 C CA . LEU A 1 346 ? -18.930 15.171 -20.336 1.00 86.12 346 LEU A CA 1
ATOM 2735 C C . LEU A 1 346 ? -18.820 16.086 -19.105 1.00 86.12 346 LEU A C 1
ATOM 2737 O O . LEU A 1 346 ? -18.509 15.669 -17.994 1.00 86.12 346 LEU A O 1
ATOM 2741 N N . ARG A 1 347 ? -19.082 17.383 -19.295 1.00 76.12 347 ARG A N 1
ATOM 2742 C CA . ARG A 1 347 ? -19.119 18.374 -18.206 1.00 76.12 347 ARG A CA 1
ATOM 2743 C C . ARG A 1 347 ? -20.490 18.400 -17.525 1.00 76.12 347 ARG A C 1
ATOM 2745 O O . ARG A 1 347 ? -21.247 19.352 -17.698 1.00 76.12 347 ARG A O 1
ATOM 2752 N N . LEU A 1 348 ? -20.801 17.372 -16.734 1.00 70.38 348 LEU A N 1
ATOM 2753 C CA . LEU A 1 348 ? -22.081 17.259 -16.013 1.00 70.38 348 LEU A CA 1
ATOM 2754 C C . LEU A 1 348 ? -22.307 18.399 -14.998 1.00 70.38 348 LEU A C 1
ATOM 2756 O O . LEU A 1 348 ? -23.427 18.879 -14.847 1.00 70.38 348 LEU A O 1
ATOM 2760 N N . THR A 1 349 ? -21.247 18.899 -14.359 1.00 60.56 349 THR A N 1
ATOM 2761 C CA . THR A 1 349 ? -21.352 19.895 -13.276 1.00 60.56 349 THR A CA 1
ATOM 2762 C C . THR A 1 349 ? -21.572 21.328 -13.772 1.00 60.56 349 THR A C 1
ATOM 2764 O O . THR A 1 349 ? -22.241 22.109 -13.106 1.00 60.56 349 THR A O 1
ATOM 2767 N N . LYS A 1 350 ? -21.111 21.684 -14.983 1.00 53.19 350 LYS A N 1
ATOM 2768 C CA . LYS A 1 350 ? -21.230 23.064 -15.507 1.00 53.19 350 LYS A CA 1
ATOM 2769 C C . LYS A 1 350 ? -22.677 23.465 -15.854 1.00 53.19 350 LYS A C 1
ATOM 2771 O O . LYS A 1 350 ? -22.934 24.617 -16.193 1.00 53.19 350 LYS A O 1
ATOM 2776 N N . ARG A 1 351 ? -23.619 22.516 -15.803 1.00 46.28 351 ARG A N 1
ATOM 2777 C CA . ARG A 1 351 ? -25.045 22.738 -16.080 1.00 46.28 351 ARG A CA 1
ATOM 2778 C C . ARG A 1 351 ? -25.875 23.010 -14.818 1.00 46.28 351 ARG A C 1
ATOM 2780 O O . ARG A 1 351 ? -26.999 23.471 -14.960 1.00 46.28 351 ARG A O 1
ATOM 2787 N N . ARG A 1 352 ? -25.338 22.764 -13.615 1.00 45.16 352 ARG A N 1
ATOM 2788 C CA . ARG A 1 352 ? -26.069 22.961 -12.351 1.00 45.16 352 ARG A CA 1
ATOM 2789 C C . ARG A 1 352 ? -26.045 24.421 -11.878 1.00 45.16 352 ARG A C 1
ATOM 2791 O O . ARG A 1 352 ? -27.099 24.946 -11.552 1.00 45.16 352 ARG A O 1
ATOM 2798 N N . ASP A 1 353 ? -24.923 25.122 -12.045 1.00 47.91 353 ASP A N 1
ATOM 2799 C CA . ASP A 1 353 ? -24.822 26.562 -11.721 1.00 47.91 353 ASP A CA 1
ATOM 2800 C C . ASP A 1 353 ? -25.630 27.474 -12.665 1.00 47.91 353 ASP A C 1
ATOM 2802 O O . ASP A 1 353 ? -25.842 28.649 -12.377 1.00 47.91 353 ASP A O 1
ATOM 2806 N N . LYS A 1 354 ? -26.089 26.956 -13.814 1.00 46.44 354 LYS A N 1
ATOM 2807 C CA . LYS A 1 354 ? -26.937 27.712 -14.751 1.00 46.44 354 LYS A CA 1
ATOM 2808 C C . LYS A 1 354 ? -28.434 27.632 -14.434 1.00 46.44 354 LYS A C 1
ATOM 2810 O O . LYS A 1 354 ? -29.169 28.469 -14.941 1.00 46.44 354 LYS A O 1
ATOM 2815 N N . ASN A 1 355 ? -28.861 26.667 -13.616 1.00 49.22 355 ASN A N 1
ATOM 2816 C CA . ASN A 1 355 ? -30.274 26.427 -13.301 1.00 49.22 355 ASN A CA 1
ATOM 2817 C C . ASN A 1 355 ? -30.671 26.853 -11.876 1.00 49.22 355 ASN A C 1
ATOM 2819 O O . ASN A 1 355 ? -31.846 26.775 -11.556 1.00 49.22 355 ASN A O 1
ATOM 2823 N N . GLU A 1 356 ? -29.736 27.299 -11.030 1.00 45.97 356 GLU A N 1
ATOM 2824 C CA . GLU A 1 356 ? -30.060 27.871 -9.706 1.00 45.97 356 GLU A CA 1
ATOM 2825 C C . GLU A 1 356 ? -30.294 29.401 -9.751 1.00 45.97 356 GLU A C 1
ATOM 2827 O O . GLU A 1 356 ? -30.656 29.994 -8.743 1.00 45.97 356 GLU A O 1
ATOM 2832 N N . ASN A 1 357 ? -30.138 30.032 -10.926 1.00 46.25 357 ASN A N 1
ATOM 2833 C CA . ASN A 1 357 ? -30.448 31.451 -11.180 1.00 46.25 357 ASN A CA 1
ATOM 2834 C C . ASN A 1 357 ? -31.585 31.652 -12.211 1.00 46.25 357 ASN A C 1
ATOM 2836 O O . ASN A 1 357 ? -31.673 32.706 -12.846 1.00 46.25 357 ASN A O 1
ATOM 2840 N N . GLN A 1 358 ? -32.433 30.641 -12.399 1.00 37.53 358 GLN A N 1
ATOM 2841 C CA . GLN A 1 358 ? -33.766 30.755 -13.003 1.00 37.53 358 GLN A CA 1
ATOM 2842 C C . GLN A 1 358 ? -34.780 30.282 -11.972 1.00 37.53 358 GLN A C 1
ATOM 2844 O O . GLN A 1 358 ? -35.876 30.880 -11.937 1.00 37.53 358 GLN A O 1
#

Radius of gyration: 44.49 Å; chains: 1; bounding box: 92×82×108 Å

pLDDT: mean 85.86, std 11.89, range [37.53, 98.0]

Organism: NCBI:txid1671902

=== Feature glossary ===
A reading guide for the features in this record.

Start from the sequence.

  · Sequence gives the chain of amino acids in standard one-letter code (A=alanine, C=cysteine, …, Y=tyrosine), read N→C. It is the only feature that is directly encoded by the gene; all structural features are derived from the folded form of this sequence.

Fold it, and you get atomic coordinates and the backbone conformation that goes with them.

  · The mmCIF table is the protein's shape written out atom by atom. For each backbone N, Cα, C, and carbonyl O, it records an (x, y, z) coordinate triple in Å plus the residue type, chain letter, and residue number.

  · Backbone dihedral angles. Every residue except chain termini has a φ (preceding-C → N → Cα → C) and a ψ (N → Cα → C → next-N). They are reported in degrees following the IUPAC sign convention. Secondary structure is essentially a statement about which (φ, ψ) basin each residue occupies.

  · DSSP 8-state secondary structure assigns each residue one of H (α-helix), G (3₁₀-helix), I (π-helix), E (extended β-strand), B (isolated β-bridge), T (hydrogen-bonded turn), S (bend), or '-' (coil). The assignment is computed from backbone hydrogen-bond geometry via the Kabsch–Sander algorithm.

  · P-SEA three-state annotation labels each residue as helix, strand, or coil based purely on the geometry of the Cα trace. It serves as a fallback when the full backbone (and thus DSSP) is unavailable.

Summarize the fold with a handful of shape descriptors and a per-residue structural alphabet.

  · Radius of gyration (Rg) is the root-mean-square distance of Cα atoms from their centroid — a single number for overall size and compactness. A globular domain of N residues has Rg ≈ 2.2·N^0.38 Å; an extended or disordered chain has a much larger Rg. The Cα contact count is the number of residue pairs whose Cα atoms are within 8 Å and are more than four positions apart in sequence — a standard proxy for tertiary packing density. The bounding box is the smallest axis-aligned box enclosing all Cα atoms.

  · Foldseek's 3Di representation compresses backbone geometry into a per-residue letter drawn from a learned twenty-state alphabet. It captures the tertiary interaction pattern around each residue — which residues are packed against it in space, regardless of where they are in sequence.

  · Accessible surface area quantifies burial. A residue with SASA near zero is packed into the hydrophobic core; one with SASA >100 Å² sits on the surface. Computed here via the Shrake–Rupley numerical algorithm with a 1.4 Å probe.

Ask how reliable the model is.

  · For AlphaFold models, the B-factor field carries pLDDT — the model's own estimate of local accuracy on a 0–100 scale. Regions with pLDDT<50 should be treated as essentially unmodeled; they often correspond to intrinsically disordered segments.

  · For experimental (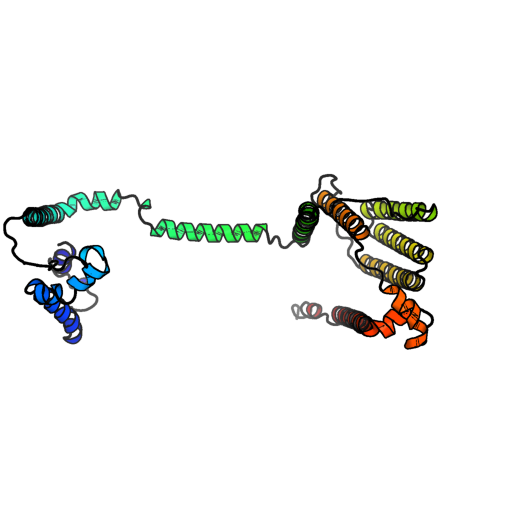PDB) structures, the B-factor (temperature factor) quantifies the positional spread of each atom in the crystal — a combination of thermal vibration and static disorder — in units of Å². High B-factors mark flexible loops or poorly resolved regions; low B-factors mark the rigid, well-ordered core.

  · PAE(i, j) answers: if I align the predicted and true structures on residue i, how far off (in Å) do I expect residue j to be? A block-diagonal PAE matrix with low values on the blocks and high values off-diagonal is the signature of a multi-domain protein with confidently predicted domains but uncertain inter-domain orientation.

Place it in context: what it resembles, what it is annotated as, and how it looks.

  · Structural nearest neighbors (via Foldseek easy-search vs the PDB). Reported per hit: target PDB id, E-value, and alignment TM-score. A TM-score above ~0.5 is the conventional threshold for 'same fold'.

  · Functional annotations link the protein to curated databases. InterPro entries identify conserved domains and families by matching the sequence against member-database signatures (Pfam, PROSITE, CDD, …). Gene Ontology (GO) terms describe molecular function, biological process, and cellular component in a controlled vocabulary. CATH places the structure in a hierarchical fold classification (Class/Architecture/Topology/Homologous-superfamily). The organism is the source species.

  · Plot images: a contact map (which residues are close in 3D, as an N×N binary image), a Ramachandran scatter (backbone torsion angles, revealing secondary-structure composition at a glance), and — for AlphaFold structures — a PAE heatmap (pairwise prediction confidence).

  · Structure images are PyMOL renders from six orthogonal camera directions. Cartoon representation draws helices as coils and strands as arrows; sticks shows the backbone as bonds; surface shows the solvent-excluded envelope. Rainbow coloring maps sequence position to hue (blue→red, N→C); chain coloring assigns a distinct color per polypeptide.